Protein AF-A0A956DGV0-F1 (afdb_monomer_lite)

Secondary structure (DSSP, 8-state):
---------HHHHHHHHHHHHHTSSSSPPHHHHHHHHHHHHHHHTT-EEEEEEEE---SS--EEEEEEEESS-HHHHHHHHHHHTGGGT--HHHHHHHHTTS-TTTEEEEEEEE-SSTTSPPSEEEEEEEESS--TTHHHHHHHHHHHTT-PPPPP-TT-EEEEEEEEEETTEEEEEEEEEEEEEETTB--S---HHHHHHHHHSPPBTTTTEEEEEEEEEE-TTS-EEEEEEEEE----SHHHHHHHHHHHHHHHHHTT----HHHHHHHHHHHH--STTTEEEEEEEEEEETTS-EEEEEEEEEE--

Radius of gyration: 18.42 Å; chains: 1; bounding box: 43×45×43 Å

Structure (mmCIF, N/CA/C/O backbone):
data_AF-A0A956DGV0-F1
#
_entry.id   AF-A0A956DGV0-F1
#
loop_
_atom_site.group_PDB
_atom_site.id
_atom_site.type_symbol
_atom_site.label_atom_id
_atom_site.label_alt_id
_atom_site.label_comp_id
_atom_site.label_asym_id
_atom_site.label_entity_id
_atom_site.label_seq_id
_atom_site.pdbx_PDB_ins_code
_atom_site.Cartn_x
_atom_site.Cartn_y
_atom_site.Cartn_z
_atom_site.occupancy
_atom_site.B_iso_or_equiv
_atom_site.auth_seq_id
_atom_site.auth_comp_id
_atom_site.auth_asym_id
_atom_site.auth_atom_id
_atom_site.pdbx_PDB_model_num
ATOM 1 N N . ALA A 1 1 ? 10.908 27.101 -0.827 1.00 31.91 1 ALA A N 1
ATOM 2 C CA . ALA A 1 1 ? 12.242 27.230 -0.202 1.00 31.91 1 ALA A CA 1
ATOM 3 C C . ALA A 1 1 ? 12.017 27.455 1.292 1.00 31.91 1 ALA A C 1
ATOM 5 O O . ALA A 1 1 ? 11.392 28.444 1.620 1.00 31.91 1 ALA A O 1
ATOM 6 N N . ALA A 1 2 ? 12.302 26.557 2.232 1.00 23.00 2 ALA A N 1
ATOM 7 C CA . ALA A 1 2 ? 13.331 25.531 2.305 1.00 23.00 2 ALA A CA 1
ATOM 8 C C . ALA A 1 2 ? 12.736 24.138 2.593 1.00 23.00 2 ALA A C 1
ATOM 10 O O . ALA A 1 2 ? 12.085 23.931 3.610 1.00 23.00 2 ALA A O 1
ATOM 11 N N . TRP A 1 3 ? 12.983 23.185 1.695 1.00 23.42 3 TRP A N 1
ATOM 12 C CA . TRP A 1 3 ? 12.987 21.754 2.013 1.00 23.42 3 TRP A CA 1
ATOM 13 C C . TRP A 1 3 ? 14.464 21.405 2.202 1.00 23.42 3 TRP A C 1
ATOM 15 O O . TRP A 1 3 ? 15.115 20.859 1.318 1.00 23.42 3 TRP A O 1
ATOM 25 N N . GLY A 1 4 ? 15.033 21.947 3.279 1.00 21.53 4 GLY A N 1
ATOM 26 C CA . GLY A 1 4 ? 16.451 21.852 3.591 1.00 21.53 4 GLY A CA 1
ATOM 27 C C . GLY A 1 4 ? 16.725 20.581 4.375 1.00 21.53 4 GLY A C 1
ATOM 28 O O . GLY A 1 4 ? 16.096 20.363 5.405 1.00 21.53 4 GLY A O 1
ATOM 29 N N . SER A 1 5 ? 17.638 19.771 3.837 1.00 32.94 5 SER A N 1
ATOM 30 C CA . SER A 1 5 ? 18.511 18.817 4.529 1.00 32.94 5 SER A CA 1
ATOM 31 C C . SER A 1 5 ? 18.127 18.507 5.981 1.00 32.94 5 SER A C 1
ATOM 33 O O . SER A 1 5 ? 18.578 19.181 6.910 1.00 32.94 5 SER A O 1
ATOM 35 N N . ALA A 1 6 ? 17.347 17.452 6.182 1.00 30.64 6 ALA A N 1
ATOM 36 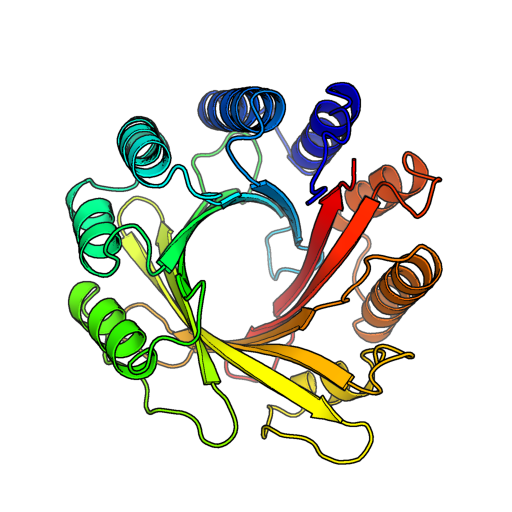C CA . ALA A 1 6 ? 17.291 16.811 7.481 1.00 30.64 6 ALA A CA 1
ATOM 37 C C . ALA A 1 6 ? 18.211 15.592 7.429 1.00 30.64 6 ALA A C 1
ATOM 39 O O . ALA A 1 6 ? 18.012 14.668 6.638 1.00 30.64 6 ALA A O 1
ATOM 40 N N . VAL A 1 7 ? 19.289 15.697 8.198 1.00 34.00 7 VAL A N 1
ATOM 41 C CA . VAL A 1 7 ? 20.391 14.746 8.307 1.00 34.00 7 VAL A CA 1
ATOM 42 C C . VAL A 1 7 ? 19.842 13.342 8.570 1.00 34.00 7 VAL A C 1
ATOM 44 O O . VAL A 1 7 ? 19.137 13.098 9.545 1.00 34.00 7 VAL A O 1
ATOM 47 N N . SER A 1 8 ? 20.164 12.424 7.663 1.00 43.00 8 SER A N 1
ATOM 48 C CA . SER A 1 8 ? 19.943 10.988 7.777 1.00 43.00 8 SER A CA 1
ATOM 49 C C . SER A 1 8 ? 20.842 10.422 8.868 1.00 43.00 8 SER A C 1
ATOM 51 O O . SER A 1 8 ? 22.057 10.438 8.707 1.00 43.00 8 SER A O 1
ATOM 53 N N . ASP A 1 9 ? 20.264 9.907 9.949 1.00 49.53 9 ASP A N 1
ATOM 54 C CA . ASP A 1 9 ? 20.980 9.016 10.857 1.00 49.53 9 ASP A CA 1
ATOM 55 C C . ASP A 1 9 ? 20.995 7.604 10.235 1.00 49.53 9 ASP A C 1
ATOM 57 O O . ASP A 1 9 ? 19.940 6.962 10.169 1.00 49.53 9 ASP A O 1
ATOM 61 N N . PRO A 1 10 ? 22.138 7.095 9.739 1.00 50.78 10 PRO A N 1
ATOM 62 C CA . PRO A 1 10 ? 22.212 5.761 9.143 1.00 50.78 10 PRO A CA 1
ATOM 63 C C . PRO A 1 10 ? 21.858 4.656 10.149 1.00 50.78 10 PRO A C 1
ATOM 65 O O . PRO A 1 10 ? 21.373 3.593 9.754 1.00 50.78 10 PRO A O 1
ATOM 68 N N . SER A 1 11 ? 22.011 4.919 11.456 1.00 54.78 11 SER A N 1
ATOM 69 C CA . SER A 1 11 ? 21.632 3.975 12.511 1.00 54.78 11 SER A CA 1
ATOM 70 C C . SER A 1 11 ? 20.116 3.754 12.578 1.00 54.78 11 SER A C 1
ATOM 72 O O . SER A 1 11 ? 19.667 2.651 12.872 1.00 54.78 11 SER A O 1
ATOM 74 N N . ALA A 1 12 ? 19.316 4.744 12.173 1.00 54.12 12 ALA A N 1
ATOM 75 C CA . ALA A 1 12 ? 17.860 4.658 12.108 1.00 54.12 12 ALA A CA 1
ATOM 76 C C . ALA A 1 12 ? 17.346 3.695 11.043 1.00 54.12 12 ALA A C 1
ATOM 78 O O . ALA A 1 12 ? 16.379 2.954 11.239 1.00 54.12 12 ALA A O 1
ATOM 79 N N . VAL A 1 13 ? 17.989 3.740 9.878 1.00 53.12 13 VAL A N 1
ATOM 80 C CA . VAL A 1 13 ? 17.669 2.845 8.773 1.00 53.12 13 VAL A CA 1
ATOM 81 C C . VAL A 1 13 ? 18.157 1.446 9.131 1.00 53.12 13 VAL A C 1
ATOM 83 O O . VAL A 1 13 ? 17.390 0.499 8.993 1.00 53.12 13 VAL A O 1
ATOM 86 N N . ALA A 1 14 ? 19.359 1.314 9.698 1.00 59.06 14 ALA A N 1
ATOM 87 C CA . ALA A 1 14 ? 19.847 0.043 10.225 1.00 59.06 14 ALA A CA 1
ATOM 88 C C . ALA A 1 14 ? 18.897 -0.561 11.278 1.00 59.06 14 ALA A C 1
ATOM 90 O O . ALA A 1 14 ? 18.598 -1.745 11.194 1.00 59.06 14 ALA A O 1
ATOM 91 N N . ASP A 1 15 ? 18.343 0.240 12.191 1.00 58.94 15 ASP A N 1
ATOM 92 C CA . ASP A 1 15 ? 17.357 -0.185 13.196 1.00 58.94 15 ASP A CA 1
ATOM 93 C C . ASP A 1 15 ? 16.037 -0.668 12.576 1.00 58.94 15 ASP A C 1
ATOM 95 O O . ASP A 1 15 ? 15.509 -1.718 12.952 1.00 58.94 15 ASP A O 1
ATOM 99 N N . LEU A 1 16 ? 15.483 0.082 11.615 1.00 59.25 16 LEU A N 1
ATOM 100 C CA . LEU A 1 16 ? 14.282 -0.334 10.880 1.00 59.25 16 LEU A CA 1
ATOM 101 C C . LEU A 1 16 ? 14.495 -1.666 10.169 1.00 59.25 16 LEU A C 1
ATOM 103 O O . LEU A 1 16 ? 13.597 -2.510 10.122 1.00 59.25 16 LEU A O 1
ATOM 107 N N . LEU A 1 17 ? 15.681 -1.837 9.602 1.00 58.56 17 LEU A N 1
ATOM 108 C CA . LEU A 1 17 ? 16.047 -3.014 8.841 1.00 58.56 17 LEU A CA 1
ATOM 109 C C . LEU A 1 17 ? 16.397 -4.192 9.740 1.00 58.56 17 LEU A C 1
ATOM 111 O O . LEU A 1 17 ? 16.030 -5.313 9.407 1.00 58.56 17 LEU A O 1
ATOM 115 N N . GLU A 1 18 ? 17.003 -3.956 10.902 1.00 60.59 18 GLU A N 1
ATOM 116 C CA . GLU A 1 18 ? 17.179 -4.950 11.957 1.00 60.59 18 GLU A CA 1
ATOM 117 C C . GLU A 1 18 ? 15.814 -5.406 12.475 1.00 60.59 18 GLU A C 1
ATOM 119 O O . GLU A 1 18 ? 15.583 -6.597 12.644 1.00 60.59 18 GLU A O 1
ATOM 124 N N . ALA A 1 19 ? 14.859 -4.498 12.664 1.00 58.88 19 ALA A N 1
ATOM 125 C CA . ALA A 1 19 ? 13.507 -4.860 13.069 1.00 58.88 19 ALA A CA 1
ATOM 126 C C . ALA A 1 19 ? 12.731 -5.605 11.972 1.00 58.88 19 ALA A C 1
ATOM 128 O O . ALA A 1 19 ? 11.984 -6.540 12.279 1.00 58.88 19 ALA A O 1
ATOM 129 N N . ALA A 1 20 ? 12.919 -5.236 10.701 1.00 56.06 20 ALA A N 1
ATOM 130 C CA . ALA A 1 20 ? 12.394 -5.985 9.563 1.00 56.06 20 ALA A CA 1
ATOM 131 C C . ALA A 1 20 ? 13.028 -7.386 9.481 1.00 56.06 20 ALA A C 1
ATOM 133 O O . ALA A 1 20 ? 12.311 -8.369 9.309 1.00 56.06 20 ALA A O 1
ATOM 134 N N . ALA A 1 21 ? 14.338 -7.498 9.717 1.00 55.44 21 ALA A N 1
ATOM 135 C CA . ALA A 1 21 ? 15.065 -8.762 9.808 1.00 55.44 21 ALA A CA 1
ATOM 136 C C . ALA A 1 21 ? 14.634 -9.600 11.019 1.00 55.44 21 ALA A C 1
ATOM 138 O O . ALA A 1 21 ? 14.493 -10.810 10.916 1.00 55.44 21 ALA A O 1
ATOM 139 N N . ALA A 1 22 ? 14.349 -8.968 12.157 1.00 55.50 22 ALA A N 1
ATOM 140 C CA . ALA A 1 22 ? 13.888 -9.622 13.378 1.00 55.50 22 ALA A CA 1
ATOM 141 C C . ALA A 1 22 ? 12.432 -10.106 13.282 1.00 55.50 22 ALA A C 1
ATOM 143 O O . ALA A 1 22 ? 12.004 -10.937 14.089 1.00 55.50 22 ALA A O 1
ATOM 144 N N . CYS A 1 23 ? 11.652 -9.606 12.315 1.00 48.88 23 CYS A N 1
ATOM 145 C CA . CYS A 1 23 ? 10.384 -10.235 11.934 1.00 48.88 23 CYS A CA 1
ATOM 146 C C . CYS A 1 23 ? 10.601 -11.595 11.263 1.00 48.88 23 CYS A C 1
ATOM 148 O O . CYS A 1 23 ? 9.671 -12.398 11.193 1.00 48.88 23 CYS A O 1
ATOM 150 N N . ALA A 1 24 ? 11.810 -11.851 10.782 1.00 46.84 24 ALA A N 1
ATOM 151 C CA . ALA A 1 24 ? 12.098 -12.850 9.792 1.00 46.84 24 ALA A CA 1
ATOM 152 C C . ALA A 1 24 ? 12.863 -14.042 10.420 1.00 46.84 24 ALA A C 1
ATOM 154 O O . ALA A 1 24 ? 13.595 -13.910 11.397 1.00 46.84 24 ALA A O 1
ATOM 155 N N . THR A 1 25 ? 12.572 -15.254 9.953 1.00 40.03 25 THR A N 1
ATOM 156 C CA . THR A 1 25 ? 12.940 -16.550 10.563 1.00 40.03 25 THR A CA 1
ATOM 157 C C . THR A 1 25 ? 14.371 -17.023 10.282 1.00 40.03 25 THR A C 1
ATOM 159 O O . THR A 1 25 ? 14.828 -17.944 10.956 1.00 40.03 25 THR A O 1
ATOM 162 N N . ALA A 1 26 ? 15.074 -16.416 9.325 1.00 41.50 26 ALA A N 1
ATOM 163 C CA . ALA A 1 26 ? 16.394 -16.838 8.853 1.00 41.50 26 ALA A CA 1
ATOM 164 C C . ALA A 1 26 ? 17.290 -15.614 8.543 1.00 41.50 26 ALA A C 1
ATOM 166 O O . ALA A 1 26 ? 16.809 -14.478 8.599 1.00 41.50 26 ALA A O 1
ATOM 167 N N . PRO A 1 27 ? 18.589 -15.796 8.227 1.00 45.59 27 PRO A N 1
ATOM 168 C CA . PRO A 1 27 ? 19.419 -14.695 7.753 1.00 45.59 27 PRO A CA 1
ATOM 169 C C . PRO A 1 27 ? 18.816 -14.068 6.486 1.00 45.59 27 PRO A C 1
ATOM 171 O O . PRO A 1 27 ? 18.250 -14.761 5.638 1.00 45.59 27 PRO A O 1
ATOM 174 N N . LEU A 1 28 ? 18.915 -12.741 6.381 1.00 48.72 28 LEU A N 1
ATOM 175 C CA . LEU A 1 28 ? 18.424 -11.974 5.234 1.00 48.72 28 LEU A CA 1
ATOM 176 C C . LEU A 1 28 ? 19.032 -12.516 3.933 1.00 48.72 28 LEU A C 1
ATOM 178 O O . LEU A 1 28 ? 20.233 -12.783 3.877 1.00 48.72 28 LEU A O 1
ATOM 182 N N . SER A 1 29 ? 18.219 -12.667 2.884 1.00 49.06 29 SER A N 1
ATOM 183 C CA . SER A 1 29 ? 18.734 -13.081 1.578 1.00 49.06 29 SER A CA 1
ATOM 184 C C . SER A 1 29 ? 19.666 -12.003 0.996 1.00 49.06 29 SER A C 1
ATOM 186 O O . SER A 1 29 ? 19.499 -10.820 1.315 1.00 49.06 29 SER A O 1
ATOM 188 N N . PRO A 1 30 ? 20.622 -12.366 0.120 1.00 52.50 30 PRO A N 1
ATOM 189 C CA . PRO A 1 30 ? 21.492 -11.393 -0.547 1.00 52.50 30 PRO A CA 1
ATOM 190 C C . PRO A 1 30 ? 20.712 -10.259 -1.228 1.00 52.50 30 PRO A C 1
ATOM 192 O O . PRO A 1 30 ? 21.038 -9.096 -1.022 1.00 52.50 30 PRO A O 1
ATOM 195 N N . GLY A 1 31 ? 19.600 -10.574 -1.905 1.00 48.59 31 GLY A N 1
ATOM 196 C CA . GLY A 1 31 ? 18.735 -9.570 -2.540 1.00 48.59 31 GLY A CA 1
ATOM 197 C C . GLY A 1 31 ? 18.030 -8.624 -1.558 1.00 48.59 31 GLY A C 1
ATOM 198 O O . GLY A 1 31 ? 17.771 -7.472 -1.895 1.00 48.59 31 GLY A O 1
ATOM 199 N N . TRP A 1 32 ? 17.753 -9.060 -0.320 1.00 50.31 32 TRP A N 1
ATOM 200 C CA . TRP A 1 32 ? 17.268 -8.150 0.723 1.00 50.31 32 TRP A CA 1
ATOM 201 C C . TRP A 1 32 ? 18.371 -7.181 1.150 1.00 50.31 32 TRP A C 1
ATOM 203 O O . TRP A 1 32 ? 18.108 -5.991 1.289 1.00 50.31 32 TRP A O 1
ATOM 213 N N . ARG A 1 33 ? 19.603 -7.672 1.344 1.00 55.91 33 ARG A N 1
ATOM 214 C CA . ARG A 1 33 ? 20.745 -6.825 1.712 1.00 55.91 33 ARG A CA 1
ATOM 215 C C . ARG A 1 33 ? 21.085 -5.832 0.596 1.00 55.91 33 ARG A C 1
ATOM 217 O O . ARG A 1 33 ? 21.271 -4.666 0.895 1.00 55.91 33 A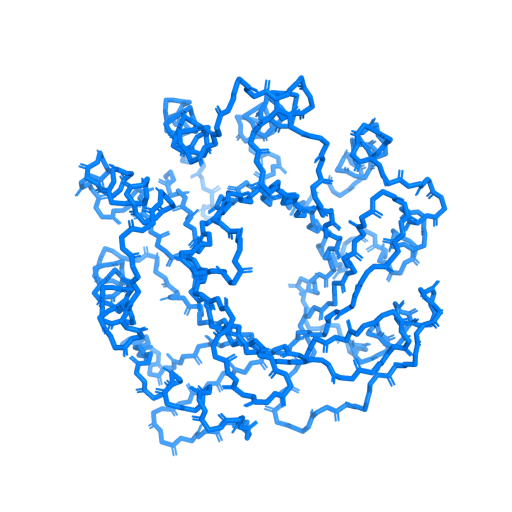RG A O 1
ATOM 224 N N . GLU A 1 34 ? 21.024 -6.236 -0.669 1.00 56.41 34 GLU A N 1
ATOM 225 C CA . GLU A 1 34 ? 21.204 -5.329 -1.810 1.00 56.41 34 GLU A CA 1
ATOM 226 C C . GLU A 1 34 ? 20.124 -4.245 -1.887 1.00 56.41 34 GLU A C 1
ATOM 228 O O . GLU A 1 34 ? 20.452 -3.081 -2.090 1.00 56.41 34 GLU A O 1
ATOM 233 N N . LEU A 1 35 ? 18.843 -4.584 -1.689 1.00 52.91 35 LEU A N 1
ATOM 234 C CA . LEU A 1 35 ? 17.759 -3.592 -1.634 1.00 52.91 35 LEU A CA 1
ATOM 235 C C . LEU A 1 35 ? 17.890 -2.653 -0.432 1.00 52.91 35 LEU A C 1
ATOM 237 O O . LEU A 1 35 ? 17.515 -1.484 -0.520 1.00 52.91 35 LEU A O 1
ATOM 241 N N . VAL A 1 36 ? 18.408 -3.163 0.681 1.00 55.06 36 VAL A N 1
ATOM 242 C CA . VAL A 1 36 ? 18.737 -2.399 1.884 1.00 55.06 36 VAL A CA 1
ATOM 243 C C . VAL A 1 36 ? 19.870 -1.426 1.626 1.00 55.06 36 VAL A C 1
ATOM 245 O O . VAL A 1 36 ? 19.691 -0.236 1.858 1.00 55.06 36 VAL A O 1
ATOM 248 N N . ASP A 1 37 ? 20.995 -1.910 1.116 1.00 57.03 37 ASP A N 1
ATOM 249 C CA . ASP A 1 37 ? 22.173 -1.103 0.822 1.00 57.03 37 ASP A CA 1
ATOM 250 C C . ASP A 1 37 ? 21.812 -0.057 -0.230 1.00 57.03 37 ASP A C 1
ATOM 252 O O . ASP A 1 37 ? 22.182 1.109 -0.112 1.00 57.03 37 ASP A O 1
ATOM 256 N N . LEU A 1 38 ? 20.974 -0.443 -1.197 1.00 52.62 38 LEU A N 1
ATOM 257 C CA . LEU A 1 38 ? 20.394 0.479 -2.152 1.00 52.62 38 LEU A CA 1
ATOM 258 C C . LEU A 1 38 ? 19.524 1.523 -1.495 1.00 52.62 38 LEU A C 1
ATOM 260 O O . LEU A 1 38 ? 19.705 2.686 -1.798 1.00 52.62 38 LEU A O 1
ATOM 264 N N . SER A 1 39 ? 18.613 1.132 -0.610 1.00 51.88 39 SER A N 1
ATOM 265 C CA . SER A 1 39 ? 17.714 2.039 0.107 1.00 51.88 39 SER A CA 1
ATOM 266 C C . SER A 1 39 ? 18.471 3.006 1.025 1.00 51.88 39 SER A C 1
ATOM 268 O O . SER A 1 39 ? 18.089 4.170 1.141 1.00 51.88 39 SER A O 1
ATOM 270 N N . VAL A 1 40 ? 19.550 2.543 1.659 1.00 54.78 40 VAL A N 1
ATOM 271 C CA . VAL A 1 40 ? 20.450 3.351 2.490 1.00 54.78 40 VAL A CA 1
ATOM 272 C C . VAL A 1 40 ? 21.217 4.336 1.611 1.00 54.78 40 VAL A C 1
ATOM 274 O O . VAL A 1 40 ? 21.053 5.538 1.797 1.00 54.78 40 VAL A O 1
ATOM 277 N N . ALA A 1 41 ? 21.940 3.864 0.591 1.00 52.69 41 ALA A N 1
ATOM 278 C CA . ALA A 1 41 ? 22.723 4.712 -0.312 1.00 52.69 41 ALA A CA 1
ATOM 279 C C . ALA A 1 41 ? 21.847 5.727 -1.074 1.00 52.69 41 ALA A C 1
ATOM 281 O O . ALA A 1 41 ? 22.182 6.904 -1.206 1.00 52.69 41 ALA A O 1
ATOM 282 N N . ALA A 1 42 ? 20.673 5.283 -1.522 1.00 47.91 42 ALA A N 1
ATOM 283 C CA . ALA A 1 42 ? 19.611 6.085 -2.118 1.00 47.91 42 ALA A CA 1
ATOM 284 C C . ALA A 1 42 ? 19.157 7.246 -1.227 1.00 47.91 42 ALA A C 1
ATOM 286 O O . ALA A 1 42 ? 18.949 8.368 -1.699 1.00 47.91 42 ALA A O 1
ATOM 287 N N . ARG A 1 43 ? 18.955 6.958 0.061 1.00 50.59 43 ARG A N 1
ATOM 288 C CA . ARG A 1 43 ? 18.455 7.914 1.048 1.00 50.59 43 ARG A CA 1
ATOM 289 C C . ARG A 1 43 ? 19.554 8.852 1.535 1.00 50.59 43 ARG A C 1
ATOM 291 O O . ARG A 1 43 ? 19.275 10.035 1.699 1.00 50.59 43 ARG A O 1
ATOM 298 N N . GLU A 1 44 ? 20.775 8.357 1.716 1.00 52.72 44 GLU A N 1
ATOM 299 C CA . GLU A 1 44 ? 21.964 9.159 2.042 1.00 52.72 44 GLU A CA 1
ATOM 300 C C . GLU A 1 44 ? 22.265 10.188 0.945 1.00 52.72 44 GLU A C 1
ATOM 302 O O . GLU A 1 44 ? 22.651 11.316 1.240 1.00 52.72 44 GLU A O 1
ATOM 307 N N . ALA A 1 45 ? 21.987 9.850 -0.317 1.00 48.03 45 ALA A N 1
ATOM 308 C CA . ALA A 1 45 ? 22.063 10.787 -1.434 1.00 48.03 45 ALA A CA 1
ATOM 309 C C . ALA A 1 45 ? 20.828 11.712 -1.570 1.00 48.03 45 ALA A C 1
ATOM 311 O O . ALA A 1 45 ? 20.789 12.539 -2.478 1.00 48.03 45 ALA A O 1
ATOM 312 N N . ALA A 1 46 ? 19.820 11.578 -0.695 1.00 49.03 46 ALA A N 1
ATOM 313 C CA . ALA A 1 46 ? 18.513 12.248 -0.754 1.00 49.03 46 ALA A CA 1
ATOM 314 C C . ALA A 1 46 ? 17.700 11.996 -2.046 1.00 49.03 46 ALA A C 1
ATOM 316 O O . ALA A 1 46 ? 16.795 12.766 -2.368 1.00 49.03 46 ALA A O 1
ATOM 317 N N . ARG A 1 47 ? 17.986 10.904 -2.766 1.00 51.09 47 ARG A N 1
ATOM 318 C CA . ARG A 1 47 ? 17.439 10.620 -4.107 1.00 51.09 47 ARG A CA 1
ATOM 319 C C . ARG A 1 47 ? 16.098 9.881 -4.091 1.00 51.09 47 ARG A C 1
ATOM 321 O O . ARG A 1 47 ? 15.318 10.003 -5.030 1.00 51.09 47 ARG A O 1
ATOM 328 N N . PHE A 1 48 ? 15.795 9.145 -3.016 1.00 50.69 48 PHE A N 1
ATOM 329 C CA . PHE A 1 48 ? 14.594 8.298 -2.923 1.00 50.69 48 PHE A CA 1
ATOM 330 C C . PHE A 1 48 ? 13.911 8.357 -1.546 1.00 50.69 48 PHE A C 1
ATOM 332 O O . PHE A 1 48 ? 14.553 8.634 -0.527 1.00 50.69 48 PHE A O 1
ATOM 339 N N . LYS A 1 49 ? 12.598 8.068 -1.491 1.00 57.25 49 LYS A N 1
ATOM 340 C CA . LYS A 1 49 ? 11.888 7.783 -0.224 1.00 57.25 49 LYS A CA 1
ATOM 341 C C . LYS A 1 49 ? 11.854 6.277 -0.012 1.00 57.25 49 LYS A C 1
ATOM 343 O O . LYS A 1 49 ? 11.430 5.537 -0.894 1.00 57.25 49 LYS A O 1
ATOM 348 N N . VAL A 1 50 ? 12.254 5.851 1.180 1.00 56.66 50 VAL A N 1
ATOM 349 C CA . VAL A 1 50 ? 12.170 4.456 1.611 1.00 56.66 50 VAL A CA 1
ATOM 350 C C . VAL A 1 50 ? 11.189 4.385 2.770 1.00 56.66 50 VAL A C 1
ATOM 352 O O . VAL A 1 50 ? 11.429 4.990 3.818 1.00 56.66 50 VAL A O 1
ATOM 355 N N . ASP A 1 51 ? 10.104 3.644 2.572 1.00 60.38 51 ASP A N 1
ATOM 356 C CA . ASP A 1 51 ? 9.091 3.369 3.585 1.00 60.38 51 ASP A CA 1
ATOM 357 C C . ASP A 1 51 ? 9.140 1.886 3.977 1.00 60.38 51 ASP A C 1
ATOM 359 O O . ASP A 1 51 ? 9.164 0.989 3.127 1.00 60.38 51 ASP A O 1
ATOM 363 N N . VAL A 1 52 ? 9.124 1.610 5.283 1.00 57.81 52 VAL A N 1
ATOM 364 C CA . VAL A 1 52 ? 9.069 0.245 5.819 1.00 57.81 52 VAL A CA 1
ATOM 365 C C . VAL A 1 52 ? 7.682 0.012 6.401 1.00 57.81 52 VAL A C 1
ATOM 367 O O . VAL A 1 52 ? 7.132 0.837 7.127 1.00 57.81 52 VAL A O 1
ATOM 370 N N . SER A 1 53 ? 7.079 -1.125 6.074 1.00 60.72 53 SER A N 1
ATOM 371 C CA . SER A 1 53 ? 5.730 -1.464 6.528 1.00 60.72 53 SER A CA 1
ATOM 372 C C . SER A 1 53 ? 5.680 -2.838 7.178 1.00 60.72 53 SER A C 1
ATOM 374 O O . SER A 1 53 ? 6.367 -3.772 6.760 1.00 60.72 53 SER A O 1
ATOM 376 N N . PHE A 1 54 ? 4.847 -2.950 8.209 1.00 54.00 54 PHE A N 1
ATOM 377 C CA . PHE A 1 54 ? 4.682 -4.140 9.034 1.00 54.00 54 PHE A CA 1
ATOM 378 C C . PHE A 1 54 ? 3.241 -4.632 8.936 1.00 54.00 54 PHE A C 1
ATOM 380 O O . PHE A 1 54 ? 2.303 -3.895 9.248 1.00 54.00 54 PHE A O 1
ATOM 387 N N . SER A 1 55 ? 3.047 -5.885 8.523 1.00 57.88 55 SER A N 1
ATOM 388 C CA . SER A 1 55 ? 1.721 -6.509 8.510 1.00 57.88 55 SER A CA 1
ATOM 389 C C . SER A 1 55 ? 1.490 -7.266 9.820 1.00 57.88 55 SER A C 1
ATOM 391 O O . SER A 1 55 ? 2.199 -8.225 10.125 1.00 57.88 55 SER A O 1
ATOM 393 N N . LEU A 1 56 ? 0.542 -6.788 10.629 1.00 51.06 56 LEU A N 1
ATOM 394 C CA . LEU A 1 56 ? 0.279 -7.251 11.998 1.00 51.06 56 LEU A CA 1
ATOM 395 C C . LEU A 1 56 ? -0.737 -8.395 12.068 1.00 51.06 56 LEU A C 1
ATOM 397 O O . LEU A 1 56 ? -0.729 -9.151 13.040 1.00 51.06 56 LEU A O 1
ATOM 401 N N . LEU A 1 57 ? -1.560 -8.533 11.026 1.00 47.31 57 LEU A N 1
ATOM 402 C CA . LEU A 1 57 ? -2.448 -9.664 10.775 1.00 47.31 57 LEU A CA 1
ATOM 403 C C . LEU A 1 57 ? -2.213 -10.206 9.369 1.00 47.31 57 LEU A C 1
ATOM 405 O O . LEU A 1 57 ? -2.087 -9.441 8.414 1.00 47.31 57 LEU A O 1
ATOM 409 N N . GLY A 1 58 ? -2.270 -11.523 9.269 1.00 44.78 58 GLY A N 1
ATOM 410 C CA . GLY A 1 58 ? -2.413 -12.270 8.035 1.00 44.78 58 GLY A CA 1
ATOM 411 C C . GLY A 1 58 ? -2.897 -13.660 8.410 1.00 44.78 58 GLY A C 1
ATOM 412 O O . GLY A 1 58 ? -2.337 -14.257 9.332 1.00 44.78 58 GLY A O 1
ATOM 413 N N . ILE A 1 59 ? -3.908 -14.189 7.720 1.00 36.78 59 ILE A N 1
ATOM 414 C CA . ILE A 1 59 ? -4.142 -15.637 7.697 1.00 36.78 59 ILE A CA 1
ATOM 415 C C . ILE A 1 59 ? -2.858 -16.251 7.111 1.00 36.78 59 ILE A C 1
ATOM 417 O O . ILE A 1 59 ? -2.643 -16.214 5.905 1.00 36.78 59 ILE A O 1
ATOM 421 N N . GLY A 1 60 ? -1.946 -16.696 7.980 1.00 37.25 60 GLY A N 1
ATOM 422 C CA . GLY A 1 60 ? -0.733 -17.438 7.624 1.00 37.25 60 GLY A CA 1
ATOM 423 C C . GLY A 1 60 ? 0.585 -16.667 7.454 1.00 37.25 60 GLY A C 1
ATOM 424 O O . GLY A 1 60 ? 1.620 -17.318 7.456 1.00 37.25 60 GLY A O 1
ATOM 425 N N . GLU A 1 61 ? 0.623 -15.331 7.361 1.00 49.56 61 GLU A N 1
ATOM 426 C CA . GLU A 1 61 ? 1.889 -14.623 7.061 1.00 49.56 61 GLU A CA 1
ATOM 427 C C . GLU A 1 61 ? 2.043 -13.305 7.837 1.00 49.56 61 GLU A C 1
ATOM 429 O O . GLU A 1 61 ? 1.497 -12.268 7.455 1.00 49.56 61 GLU A O 1
ATOM 434 N N . SER A 1 62 ? 2.835 -13.324 8.914 1.00 51.38 62 SER A N 1
ATOM 435 C CA . SER A 1 62 ? 3.425 -12.101 9.483 1.00 51.38 62 SER A CA 1
ATOM 436 C C . SER A 1 62 ? 4.642 -11.731 8.635 1.00 51.38 62 SER A C 1
ATOM 438 O O . SER A 1 62 ? 5.529 -12.563 8.497 1.00 51.38 62 SER A O 1
ATOM 440 N N . GLY A 1 63 ? 4.725 -10.515 8.091 1.00 54.88 63 GLY A N 1
ATOM 441 C CA . GLY A 1 63 ? 5.839 -10.148 7.210 1.00 54.88 63 GLY A CA 1
ATOM 442 C C . GLY A 1 63 ? 6.189 -8.665 7.244 1.00 54.88 63 GLY A C 1
ATOM 443 O O . GLY A 1 63 ? 5.338 -7.813 7.521 1.00 54.88 63 GLY A O 1
ATOM 444 N N . ALA A 1 64 ? 7.455 -8.374 6.952 1.00 56.34 64 ALA A N 1
ATOM 445 C CA . ALA A 1 64 ? 7.926 -7.030 6.654 1.00 56.34 64 ALA A CA 1
ATOM 446 C C . ALA A 1 64 ? 7.824 -6.777 5.145 1.00 56.34 64 ALA A C 1
ATOM 448 O O . ALA A 1 64 ? 8.021 -7.681 4.325 1.00 56.34 64 ALA A O 1
ATOM 449 N N . ARG A 1 65 ? 7.512 -5.537 4.780 1.00 64.38 65 ARG A N 1
ATOM 450 C CA . ARG A 1 65 ? 7.535 -5.071 3.399 1.00 64.38 65 ARG A CA 1
ATOM 451 C C . ARG A 1 65 ? 8.372 -3.805 3.303 1.00 64.38 65 ARG A C 1
ATOM 453 O O . ARG A 1 65 ? 8.133 -2.850 4.043 1.00 64.38 65 ARG A O 1
ATOM 460 N N . LEU A 1 66 ? 9.280 -3.797 2.336 1.00 64.19 66 LEU A N 1
ATOM 461 C CA . LEU A 1 66 ? 10.029 -2.619 1.917 1.00 64.19 66 LEU A CA 1
ATOM 462 C C . LEU A 1 66 ? 9.288 -1.966 0.747 1.00 64.19 66 LEU A C 1
ATOM 464 O O . LEU A 1 66 ? 8.860 -2.673 -0.166 1.00 64.19 66 LEU A O 1
ATOM 468 N N . SER A 1 67 ? 9.092 -0.649 0.797 1.00 67.25 67 SER A N 1
ATOM 469 C CA . SER A 1 67 ? 8.615 0.135 -0.345 1.00 67.25 67 SER A CA 1
ATOM 470 C C . SER A 1 67 ? 9.629 1.227 -0.677 1.00 67.25 67 SER A C 1
ATOM 472 O O . SER A 1 67 ? 10.056 1.960 0.215 1.00 67.25 67 SER A O 1
ATOM 474 N N . VAL A 1 68 ? 10.020 1.312 -1.945 1.00 63.69 68 VAL A N 1
ATOM 475 C CA . VAL A 1 68 ? 10.953 2.322 -2.456 1.00 63.69 68 VAL A CA 1
ATOM 476 C C . VAL A 1 68 ? 10.254 3.110 -3.552 1.00 63.69 68 VAL A C 1
ATOM 478 O O . VAL A 1 68 ? 9.687 2.510 -4.468 1.00 63.69 68 VAL A O 1
ATOM 481 N N . ASN A 1 69 ? 10.303 4.436 -3.446 1.00 67.25 69 ASN A N 1
ATOM 482 C CA . ASN A 1 69 ? 9.603 5.351 -4.339 1.00 67.25 69 ASN A CA 1
ATOM 483 C C . ASN A 1 69 ? 10.600 6.308 -5.001 1.00 67.25 69 ASN A C 1
ATOM 485 O O . ASN A 1 69 ? 11.514 6.806 -4.325 1.00 67.25 69 ASN A O 1
ATOM 489 N N . ASP A 1 70 ? 10.380 6.628 -6.279 1.00 66.19 70 ASP A N 1
ATOM 490 C CA . ASP A 1 70 ? 11.066 7.752 -6.918 1.00 66.19 70 ASP A CA 1
ATOM 491 C C . ASP A 1 70 ? 10.693 9.094 -6.248 1.00 66.19 70 ASP A C 1
ATOM 493 O O . ASP A 1 70 ? 9.597 9.279 -5.718 1.00 66.19 70 ASP A O 1
ATOM 497 N N . LYS A 1 71 ? 11.661 10.016 -6.170 1.00 60.94 71 LYS A N 1
ATOM 498 C CA . LYS A 1 71 ? 11.473 11.382 -5.648 1.00 60.94 71 LYS A CA 1
ATOM 499 C C . LYS A 1 71 ? 12.003 12.430 -6.629 1.00 60.94 71 LYS A C 1
ATOM 501 O O . LYS A 1 71 ? 12.723 13.349 -6.251 1.00 60.94 71 LYS A O 1
ATOM 506 N N . GLY A 1 72 ? 11.641 12.283 -7.902 1.00 58.91 72 GLY A N 1
ATOM 507 C CA . GLY A 1 72 ? 12.044 13.214 -8.963 1.00 58.91 72 GLY A CA 1
ATOM 508 C C . GLY A 1 72 ? 13.344 12.851 -9.690 1.00 58.91 72 GLY A C 1
ATOM 509 O O . GLY A 1 72 ? 13.772 13.601 -10.560 1.00 58.91 72 GLY A O 1
ATOM 510 N N . GLU A 1 73 ? 13.941 11.691 -9.397 1.00 65.50 73 GLU A N 1
ATOM 511 C CA . GLU A 1 73 ? 15.019 11.077 -10.194 1.00 65.50 73 GLU A CA 1
ATOM 512 C C . GLU A 1 73 ? 14.513 9.825 -10.930 1.00 65.50 73 GLU A C 1
ATOM 514 O O . GLU A 1 73 ? 15.068 8.732 -10.836 1.00 65.50 73 GLU A O 1
ATOM 519 N N . GLU A 1 74 ? 13.399 9.961 -11.639 1.00 70.31 74 GLU A N 1
ATOM 520 C CA . GLU A 1 74 ? 12.643 8.827 -12.184 1.00 70.31 74 GLU A CA 1
ATOM 521 C C . GLU A 1 74 ? 13.429 8.012 -13.220 1.00 70.31 74 GLU A C 1
ATOM 523 O O . GLU A 1 74 ? 13.264 6.798 -13.291 1.00 70.31 74 GLU A O 1
ATOM 528 N N . VAL A 1 75 ? 14.301 8.647 -14.012 1.00 74.44 75 VAL A N 1
ATOM 529 C CA . VAL A 1 75 ? 15.151 7.940 -14.988 1.00 74.44 75 VAL A CA 1
ATOM 530 C C . VAL A 1 75 ? 16.132 7.020 -14.261 1.00 74.44 75 VAL A C 1
ATOM 532 O O . VAL A 1 75 ? 16.145 5.818 -14.520 1.00 74.44 75 VAL A O 1
ATOM 535 N N . ALA A 1 76 ? 16.867 7.556 -13.283 1.00 72.50 76 ALA A N 1
ATOM 536 C CA . ALA A 1 76 ? 17.803 6.781 -12.472 1.00 72.50 76 ALA A CA 1
ATOM 537 C C . ALA A 1 76 ? 17.084 5.695 -11.653 1.00 72.50 76 ALA A C 1
ATOM 539 O O . ALA A 1 76 ? 17.588 4.579 -11.520 1.00 72.50 76 ALA A O 1
ATOM 540 N N . PHE A 1 77 ? 15.877 5.983 -11.146 1.00 72.62 77 PHE A N 1
ATOM 541 C CA . PHE A 1 77 ? 15.045 4.980 -10.480 1.00 72.62 77 PHE A CA 1
ATOM 542 C C . PHE A 1 77 ? 14.731 3.805 -11.403 1.00 72.62 77 PHE A C 1
ATOM 544 O O . PHE A 1 77 ? 14.865 2.654 -11.002 1.00 72.62 77 PHE A O 1
ATOM 551 N N . ARG A 1 78 ? 14.306 4.089 -12.639 1.00 77.56 78 ARG A N 1
ATOM 552 C CA . ARG A 1 78 ? 13.915 3.072 -13.621 1.00 77.56 78 ARG A CA 1
ATOM 553 C C . ARG A 1 78 ? 15.098 2.232 -14.073 1.00 77.56 78 ARG A C 1
ATOM 555 O O . ARG A 1 78 ? 14.953 1.018 -14.168 1.00 77.56 78 ARG A O 1
ATOM 562 N N . GLU A 1 79 ? 16.250 2.849 -14.319 1.00 79.62 79 GLU A N 1
ATOM 563 C CA . GLU A 1 79 ? 17.494 2.131 -14.622 1.00 79.62 79 GLU A CA 1
ATOM 564 C C . GLU A 1 79 ? 17.850 1.180 -13.480 1.00 79.62 79 GLU A C 1
ATOM 566 O O . GLU A 1 79 ? 18.027 -0.018 -13.696 1.00 79.62 79 GLU A O 1
ATOM 571 N N . ARG A 1 80 ? 17.823 1.672 -12.236 1.00 73.12 80 ARG A N 1
ATOM 572 C CA . ARG A 1 80 ? 18.118 0.828 -11.078 1.00 73.12 80 ARG A CA 1
ATOM 573 C C . ARG A 1 80 ? 17.075 -0.261 -10.857 1.00 73.12 80 ARG A C 1
ATOM 575 O O . ARG A 1 80 ? 17.421 -1.378 -10.481 1.00 73.12 80 ARG A O 1
ATOM 582 N N . LEU A 1 81 ? 15.803 0.039 -11.107 1.00 76.31 81 LEU A N 1
ATOM 583 C CA . LEU A 1 81 ? 14.720 -0.934 -11.040 1.00 76.31 81 LEU A CA 1
ATOM 584 C C . LEU A 1 81 ? 14.930 -2.060 -12.061 1.00 76.31 81 LEU A C 1
ATOM 586 O O . LEU A 1 81 ? 14.717 -3.218 -11.713 1.00 76.31 81 LEU A O 1
ATOM 590 N N . ARG A 1 82 ? 15.397 -1.745 -13.279 1.00 82.31 82 ARG A N 1
ATOM 591 C CA . ARG A 1 82 ? 15.766 -2.748 -14.294 1.00 82.31 82 ARG A CA 1
ATOM 592 C C . ARG A 1 82 ? 16.915 -3.639 -13.835 1.00 82.31 82 ARG A C 1
ATOM 594 O O . ARG A 1 82 ? 16.862 -4.840 -14.069 1.00 82.31 82 ARG A O 1
ATOM 601 N N . GLU A 1 83 ? 17.908 -3.081 -13.148 1.00 77.81 83 GLU A N 1
ATOM 602 C CA . GLU A 1 83 ? 19.032 -3.860 -12.614 1.00 77.81 83 GLU A CA 1
ATOM 603 C C . GLU A 1 83 ? 18.597 -4.858 -11.529 1.00 77.81 83 GLU A C 1
ATOM 605 O O . GLU A 1 83 ? 19.074 -5.991 -11.510 1.00 77.81 83 GLU A O 1
ATOM 610 N N . VAL A 1 84 ? 17.681 -4.466 -10.633 1.00 71.06 84 VAL A N 1
ATOM 611 C CA . VAL A 1 84 ? 17.254 -5.324 -9.509 1.00 71.06 84 VAL A CA 1
ATOM 612 C C . VAL A 1 84 ? 16.061 -6.224 -9.830 1.00 71.06 84 VAL A C 1
ATOM 614 O O . VAL A 1 84 ? 15.863 -7.232 -9.161 1.00 71.06 84 VAL A O 1
ATOM 617 N N . ALA A 1 85 ? 15.251 -5.899 -10.838 1.00 77.31 85 ALA A N 1
ATOM 618 C CA . ALA A 1 85 ? 14.039 -6.648 -11.174 1.00 77.31 85 ALA A CA 1
ATOM 619 C C . ALA A 1 85 ? 14.263 -8.169 -11.351 1.00 77.31 85 ALA A C 1
ATOM 621 O O . ALA A 1 85 ? 13.505 -8.938 -10.744 1.00 77.31 85 ALA A O 1
ATOM 622 N N . PRO A 1 86 ? 15.312 -8.639 -12.061 1.00 78.94 86 PRO A N 1
ATOM 623 C CA . PRO A 1 86 ? 15.561 -10.071 -12.222 1.00 78.94 86 PRO A CA 1
ATOM 624 C C . PRO A 1 86 ? 15.781 -10.804 -10.893 1.00 78.94 86 PRO A C 1
ATOM 626 O O . PRO A 1 86 ? 15.248 -11.896 -10.697 1.00 78.94 86 PRO A O 1
ATOM 629 N N . SER A 1 87 ? 16.500 -10.201 -9.936 1.00 71.38 87 SER A N 1
ATOM 630 C CA . SER A 1 87 ? 16.759 -10.826 -8.627 1.00 71.38 87 SER A CA 1
ATOM 631 C C . SER A 1 87 ? 15.505 -10.905 -7.747 1.00 71.38 87 SER A C 1
ATOM 633 O O . SER A 1 87 ? 15.449 -11.691 -6.797 1.00 71.38 87 SER A O 1
ATOM 635 N N . LEU A 1 88 ? 14.470 -10.136 -8.095 1.00 72.94 88 LEU A N 1
ATOM 636 C CA . LEU A 1 88 ? 13.166 -10.140 -7.442 1.00 72.94 88 LEU A CA 1
ATOM 637 C C . LEU A 1 88 ? 12.149 -11.067 -8.124 1.00 72.94 88 LEU A C 1
ATOM 639 O O . LEU A 1 88 ? 11.033 -11.213 -7.621 1.00 72.94 88 LEU A O 1
ATOM 643 N N . GLY A 1 89 ? 12.519 -11.718 -9.233 1.00 76.69 89 GLY A N 1
ATOM 644 C CA . GLY A 1 89 ? 11.609 -12.548 -10.025 1.00 76.69 89 GLY A CA 1
ATOM 645 C C . GLY A 1 89 ? 10.573 -11.728 -10.796 1.00 76.69 89 GLY A C 1
ATOM 646 O O . GLY A 1 89 ? 9.428 -12.164 -10.935 1.00 76.69 89 GLY A O 1
ATOM 647 N N . LEU A 1 90 ? 10.956 -10.522 -11.231 1.00 80.25 90 LEU A N 1
ATOM 648 C CA . LEU A 1 90 ? 10.210 -9.709 -12.187 1.00 80.25 90 LEU A CA 1
ATOM 649 C C . LEU A 1 90 ? 10.801 -9.910 -13.584 1.00 80.25 90 LEU A C 1
ATOM 651 O O . LEU A 1 90 ? 11.981 -9.633 -13.801 1.00 80.25 90 LEU A O 1
ATOM 655 N N . ALA A 1 91 ? 9.973 -10.341 -14.534 1.00 85.81 91 ALA A N 1
ATOM 656 C CA . ALA A 1 91 ? 10.398 -10.463 -15.922 1.00 85.81 91 ALA A CA 1
ATOM 657 C C . ALA A 1 91 ? 10.459 -9.080 -16.595 1.00 85.81 91 ALA A C 1
ATOM 659 O O . ALA A 1 91 ? 9.597 -8.229 -16.365 1.00 85.81 91 ALA A O 1
ATOM 660 N N . GLU A 1 92 ? 11.440 -8.868 -17.475 1.00 86.06 92 GLU A N 1
ATOM 661 C CA . GLU A 1 92 ? 11.619 -7.597 -18.194 1.00 86.06 92 GLU A CA 1
ATOM 662 C C . GLU A 1 92 ? 10.352 -7.130 -18.942 1.00 86.06 92 GLU A C 1
ATOM 664 O O . GLU A 1 92 ? 9.971 -5.975 -18.752 1.00 86.06 92 GLU A O 1
ATOM 669 N N . PRO A 1 93 ? 9.586 -7.997 -19.644 1.00 88.06 93 PRO A N 1
ATOM 670 C CA . PRO A 1 93 ? 8.332 -7.579 -20.275 1.00 88.06 93 PRO A CA 1
ATOM 671 C C . PRO A 1 93 ? 7.280 -7.049 -19.291 1.00 88.06 93 PRO A C 1
ATOM 673 O O . PRO A 1 93 ? 6.460 -6.210 -19.653 1.00 88.06 93 PRO A O 1
ATOM 676 N N . GLN A 1 94 ? 7.281 -7.522 -18.041 1.00 85.25 94 GLN A N 1
ATOM 677 C CA . GLN A 1 94 ? 6.352 -7.051 -17.007 1.00 85.25 94 GLN A CA 1
ATOM 678 C C . GLN A 1 94 ? 6.761 -5.676 -16.497 1.00 85.25 94 GLN A C 1
ATOM 680 O O . GLN A 1 94 ? 5.913 -4.809 -16.281 1.00 85.25 94 GLN A O 1
ATOM 685 N N . LEU A 1 95 ? 8.067 -5.473 -16.326 1.00 83.69 95 LEU A N 1
ATOM 686 C CA . LEU A 1 95 ? 8.608 -4.175 -15.975 1.00 83.69 95 LEU A CA 1
ATOM 687 C C . LEU A 1 95 ? 8.364 -3.161 -17.100 1.00 83.69 95 LEU A C 1
ATOM 689 O O . LEU A 1 95 ? 7.921 -2.055 -16.816 1.00 83.69 95 LEU A O 1
ATOM 693 N N . ASP A 1 96 ? 8.559 -3.542 -18.362 1.00 86.25 96 ASP A N 1
ATOM 694 C CA . ASP A 1 96 ? 8.260 -2.702 -19.526 1.00 86.25 96 ASP A CA 1
ATOM 695 C C . ASP A 1 96 ? 6.773 -2.370 -19.634 1.00 86.25 96 ASP A C 1
ATOM 697 O O . ASP A 1 96 ? 6.411 -1.214 -19.868 1.00 86.25 96 ASP A O 1
ATOM 701 N N . ALA A 1 97 ? 5.900 -3.358 -19.417 1.00 84.00 97 ALA A N 1
ATOM 702 C CA . ALA A 1 97 ? 4.460 -3.147 -19.409 1.00 84.00 97 ALA A CA 1
ATOM 703 C C . ALA A 1 97 ? 4.058 -2.091 -18.370 1.00 84.00 97 ALA A C 1
ATOM 705 O O . ALA A 1 97 ? 3.285 -1.194 -18.712 1.00 84.00 97 ALA A O 1
ATOM 706 N N . MET A 1 98 ? 4.628 -2.153 -17.157 1.00 78.31 98 MET A N 1
ATOM 707 C CA . MET A 1 98 ? 4.415 -1.156 -16.099 1.00 78.31 98 MET A CA 1
ATOM 708 C C . MET A 1 98 ? 5.041 0.200 -16.439 1.00 78.31 98 MET A C 1
ATOM 710 O O . MET A 1 98 ? 4.362 1.219 -16.473 1.00 78.31 98 MET A O 1
ATOM 714 N N . LEU A 1 99 ? 6.333 0.256 -16.755 1.00 78.69 99 LEU A N 1
ATOM 715 C CA . LEU A 1 99 ? 7.008 1.528 -17.028 1.00 78.69 99 LEU A CA 1
ATOM 716 C C . LEU A 1 99 ? 6.459 2.236 -18.274 1.00 78.69 99 LEU A C 1
ATOM 718 O O . LEU A 1 99 ? 6.555 3.458 -18.371 1.00 78.69 99 LEU A O 1
ATOM 722 N N . GLY A 1 100 ? 5.863 1.494 -19.207 1.00 78.12 100 GLY A N 1
ATOM 723 C CA . GLY A 1 100 ? 5.234 2.034 -20.406 1.00 78.12 100 GLY A CA 1
ATOM 724 C C . GLY A 1 100 ? 3.841 2.639 -20.197 1.00 78.12 100 GLY A C 1
ATOM 725 O O . GLY A 1 100 ? 3.351 3.277 -21.126 1.00 78.12 100 GLY A O 1
ATOM 726 N N . VAL A 1 101 ? 3.190 2.454 -19.038 1.00 75.19 101 VAL A N 1
ATOM 727 C CA . VAL A 1 101 ? 1.932 3.165 -18.699 1.00 75.19 101 VAL A CA 1
ATOM 728 C C . VAL A 1 101 ? 2.171 4.500 -18.001 1.00 75.19 101 VAL A C 1
ATOM 730 O O . VAL A 1 101 ? 1.245 5.279 -17.802 1.00 75.19 101 VAL A O 1
ATOM 733 N N . SER A 1 102 ? 3.416 4.768 -17.617 1.00 66.62 102 SER A N 1
ATOM 734 C CA . SER A 1 102 ? 3.799 5.925 -16.821 1.00 66.62 102 SER A CA 1
ATOM 735 C C . SER A 1 102 ? 4.963 6.632 -17.510 1.00 66.62 102 SER A C 1
ATOM 737 O O . SER A 1 102 ? 6.103 6.179 -17.403 1.00 66.62 102 SER A O 1
ATOM 739 N N . PRO A 1 103 ? 4.739 7.736 -18.233 1.00 63.94 103 PRO A N 1
ATOM 740 C CA . PRO A 1 103 ? 5.843 8.595 -18.632 1.00 63.94 103 PRO A CA 1
ATOM 741 C C . PRO A 1 103 ? 6.501 9.224 -17.384 1.00 63.94 103 PRO A C 1
ATOM 743 O O . PRO A 1 103 ? 5.795 9.544 -16.421 1.00 63.94 103 PRO A O 1
ATOM 746 N N . PRO A 1 104 ? 7.837 9.403 -17.379 1.00 65.00 104 PRO A N 1
ATOM 747 C CA . PRO A 1 104 ? 8.523 10.192 -16.357 1.00 65.00 104 PRO A CA 1
ATOM 748 C C . PRO A 1 104 ? 7.870 11.581 -16.196 1.00 65.00 104 PRO A C 1
ATOM 750 O O . PRO A 1 104 ? 7.551 12.237 -17.187 1.00 65.00 104 PRO A O 1
ATOM 753 N N . GLY A 1 105 ? 7.637 12.012 -14.960 1.00 61.78 105 GLY A N 1
ATOM 754 C CA . GLY A 1 105 ? 7.199 13.338 -14.539 1.00 61.78 105 GLY A CA 1
ATOM 755 C C . GLY A 1 105 ? 5.727 13.387 -14.154 1.00 61.78 105 GLY A C 1
ATOM 756 O O . GLY A 1 105 ? 5.258 14.399 -13.633 1.00 61.78 105 GLY A O 1
ATOM 757 N N . VAL A 1 106 ? 4.988 12.311 -14.435 1.00 64.62 106 VAL A N 1
ATOM 758 C CA . VAL A 1 106 ? 3.523 12.264 -14.326 1.00 64.62 106 VAL A CA 1
ATOM 759 C C . VAL A 1 106 ? 3.069 11.339 -13.197 1.00 64.62 106 VAL A C 1
ATOM 761 O O . VAL A 1 106 ? 2.085 11.618 -12.511 1.00 64.62 106 VAL A O 1
ATOM 764 N N . VAL A 1 107 ? 3.790 10.241 -12.974 1.00 66.19 107 VAL A N 1
ATOM 765 C CA . VAL A 1 107 ? 3.382 9.162 -12.070 1.00 66.19 107 VAL A CA 1
ATOM 766 C C . VAL A 1 107 ? 4.605 8.639 -11.329 1.00 66.19 107 VAL A C 1
ATOM 768 O O . VAL A 1 107 ? 5.578 8.223 -11.957 1.00 66.19 107 VAL A O 1
ATOM 771 N N . GLN A 1 108 ? 4.510 8.596 -10.003 1.00 71.62 108 GLN A N 1
ATOM 772 C CA . GLN A 1 108 ? 5.504 7.981 -9.135 1.00 71.62 108 GLN A CA 1
ATOM 773 C C . GLN A 1 108 ? 5.412 6.469 -9.283 1.00 71.62 108 GLN A C 1
ATOM 775 O O . GLN A 1 108 ? 4.337 5.875 -9.129 1.00 71.62 108 GLN A O 1
ATOM 780 N N . THR A 1 109 ? 6.546 5.834 -9.550 1.00 71.88 109 THR A N 1
ATOM 781 C CA . THR A 1 109 ? 6.655 4.380 -9.499 1.00 71.88 109 THR A CA 1
ATOM 782 C C . THR A 1 109 ? 7.153 3.969 -8.122 1.00 71.88 109 THR A C 1
ATOM 784 O O . THR A 1 109 ? 8.195 4.420 -7.646 1.00 71.88 109 THR A O 1
ATOM 787 N N . THR A 1 110 ? 6.403 3.082 -7.480 1.00 75.25 110 THR A N 1
ATOM 788 C CA . THR A 1 110 ? 6.739 2.535 -6.168 1.00 75.25 110 THR A CA 1
ATOM 789 C C . THR A 1 110 ? 6.932 1.023 -6.290 1.00 75.25 110 THR A C 1
ATOM 791 O O . THR A 1 110 ? 6.032 0.292 -6.706 1.00 75.25 110 THR A O 1
ATOM 794 N N . LEU A 1 111 ? 8.102 0.527 -5.892 1.00 73.00 111 LEU A N 1
ATOM 795 C CA . LEU A 1 111 ? 8.375 -0.904 -5.779 1.00 73.00 111 LEU A CA 1
ATOM 796 C C . LEU A 1 111 ? 8.108 -1.337 -4.339 1.00 73.00 111 LEU A C 1
ATOM 798 O O . LEU A 1 111 ? 8.815 -0.928 -3.424 1.00 73.00 111 LEU A O 1
ATOM 802 N N . GLY A 1 112 ? 7.102 -2.180 -4.131 1.00 75.62 112 GLY A N 1
ATOM 803 C CA . GLY A 1 112 ? 6.866 -2.876 -2.873 1.00 75.62 112 GLY A CA 1
ATOM 804 C C . GLY A 1 112 ? 7.352 -4.315 -2.960 1.00 75.62 112 GLY A C 1
ATOM 805 O O . GLY A 1 112 ? 6.997 -5.018 -3.893 1.00 75.62 112 GLY A O 1
ATOM 806 N N . VAL A 1 113 ? 8.098 -4.808 -1.980 1.00 68.56 113 VAL A N 1
ATOM 807 C CA . VAL A 1 113 ? 8.489 -6.225 -1.945 1.00 68.56 113 VAL A CA 1
ATOM 808 C C . VAL A 1 113 ? 8.069 -6.835 -0.612 1.00 68.56 113 VAL A C 1
ATOM 810 O O . VAL A 1 113 ? 8.316 -6.265 0.452 1.00 68.56 113 VAL A O 1
ATOM 813 N N . LYS A 1 114 ? 7.363 -7.968 -0.670 1.00 70.94 114 LYS A N 1
ATOM 814 C CA . LYS A 1 114 ? 6.885 -8.741 0.480 1.00 70.94 114 LYS A CA 1
ATOM 815 C C . LYS A 1 114 ? 7.587 -10.093 0.514 1.00 70.94 114 LYS A C 1
ATOM 817 O O . LYS A 1 114 ? 7.588 -10.842 -0.468 1.00 70.94 114 LYS A O 1
ATOM 822 N N . TRP A 1 115 ? 8.060 -10.461 1.694 1.00 62.06 115 TRP A N 1
ATOM 823 C CA . TRP A 1 115 ? 8.611 -11.779 1.974 1.00 62.06 115 TRP A CA 1
ATOM 824 C C . TRP A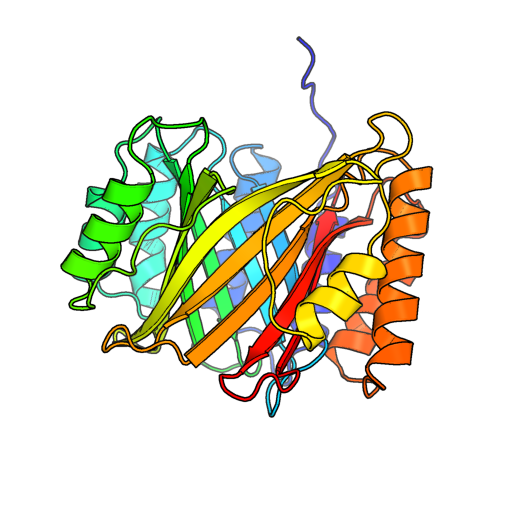 1 115 ? 7.723 -12.508 2.990 1.00 62.06 115 TRP A C 1
ATOM 826 O O . TRP A 1 115 ? 7.247 -11.865 3.931 1.00 62.06 115 TRP A O 1
ATOM 836 N N . PRO A 1 116 ? 7.458 -13.812 2.792 1.00 51.69 116 PRO A N 1
ATOM 837 C CA . PRO A 1 116 ? 6.623 -14.597 3.698 1.00 51.69 116 PRO A CA 1
ATOM 838 C C . PRO A 1 116 ? 7.443 -15.072 4.913 1.00 51.69 116 PRO A C 1
ATOM 840 O O . PRO A 1 116 ? 6.902 -15.180 6.005 1.00 51.69 116 PRO A O 1
ATOM 843 N N . ASP A 1 117 ? 8.758 -15.253 4.718 1.00 48.91 117 ASP A N 1
ATOM 844 C CA . ASP A 1 117 ? 9.789 -15.684 5.664 1.00 48.91 117 ASP A CA 1
ATOM 845 C C . ASP A 1 117 ? 11.140 -15.059 5.254 1.00 48.91 117 ASP A C 1
ATOM 847 O O . ASP A 1 117 ? 11.370 -14.826 4.061 1.00 48.91 117 ASP A O 1
ATOM 851 N N . ALA A 1 118 ? 12.063 -14.809 6.197 1.00 45.47 118 ALA A N 1
ATOM 852 C CA . ALA A 1 118 ? 13.442 -14.497 5.789 1.00 45.47 118 ALA A CA 1
ATOM 853 C C . ALA A 1 118 ? 14.132 -15.755 5.298 1.00 45.47 118 ALA A C 1
ATOM 855 O O . ALA A 1 118 ? 13.949 -16.830 5.857 1.00 45.47 118 ALA A O 1
ATOM 856 N N . GLY A 1 119 ? 14.959 -15.587 4.274 1.00 44.25 119 GLY A N 1
ATOM 857 C CA . GLY A 1 119 ? 15.732 -16.656 3.652 1.00 44.25 119 GLY A CA 1
ATOM 858 C C . GLY A 1 119 ? 15.094 -17.215 2.380 1.00 44.25 119 GLY A C 1
ATOM 859 O O . GLY A 1 119 ? 15.786 -17.864 1.604 1.00 44.25 119 GLY A O 1
ATOM 860 N N . GLY A 1 120 ? 13.812 -16.930 2.123 1.00 51.62 120 GLY A N 1
ATOM 861 C CA . GLY A 1 120 ? 13.127 -17.302 0.884 1.00 51.62 120 GLY A CA 1
ATOM 862 C C . GLY A 1 120 ? 13.220 -16.238 -0.215 1.00 51.62 120 GLY A C 1
ATOM 863 O O . GLY A 1 120 ? 13.472 -15.058 0.046 1.00 51.62 120 GLY A O 1
ATOM 864 N N . ALA A 1 121 ? 12.963 -16.649 -1.460 1.00 57.75 121 ALA A N 1
ATOM 865 C CA . ALA A 1 121 ? 12.667 -15.718 -2.551 1.00 57.75 121 ALA A CA 1
ATOM 866 C C . ALA A 1 121 ? 11.467 -14.815 -2.178 1.00 57.75 121 ALA A C 1
ATOM 868 O O . ALA A 1 121 ? 10.625 -15.239 -1.375 1.00 57.75 121 ALA A O 1
ATOM 869 N N . PRO A 1 122 ? 11.349 -13.597 -2.743 1.00 61.81 122 PRO A N 1
ATOM 870 C CA . PRO A 1 122 ? 10.184 -12.745 -2.520 1.00 61.81 122 PRO A CA 1
ATOM 871 C C . PRO A 1 122 ? 8.871 -13.523 -2.694 1.00 61.81 122 PRO A C 1
ATOM 873 O O . PRO A 1 122 ? 8.629 -14.136 -3.734 1.00 61.81 122 PRO A O 1
ATOM 876 N N . SER A 1 123 ? 7.992 -13.497 -1.683 1.00 69.56 123 SER A N 1
ATOM 877 C CA . SER A 1 123 ? 6.626 -14.039 -1.845 1.00 69.56 123 SER A CA 1
ATOM 878 C C . SER A 1 123 ? 5.822 -13.206 -2.814 1.00 69.56 123 SER A C 1
ATOM 880 O O . SER A 1 123 ? 4.847 -13.691 -3.376 1.00 69.56 123 SER A O 1
ATOM 882 N N . ARG A 1 124 ? 6.155 -11.925 -2.942 1.00 77.38 124 ARG A N 1
ATOM 883 C CA . ARG A 1 124 ? 5.391 -11.005 -3.760 1.00 77.38 124 ARG A CA 1
ATOM 884 C C . ARG A 1 124 ? 6.208 -9.765 -4.019 1.00 77.38 124 ARG A C 1
ATOM 886 O O . ARG A 1 124 ? 6.727 -9.161 -3.085 1.00 77.38 124 ARG A O 1
ATOM 893 N N . VAL A 1 125 ? 6.246 -9.359 -5.264 1.00 77.62 125 VAL A N 1
ATOM 894 C CA . VAL A 1 125 ? 6.684 -8.041 -5.677 1.00 77.62 125 VAL A CA 1
ATOM 895 C C . VAL A 1 125 ? 5.441 -7.299 -6.125 1.00 77.62 125 VAL A C 1
ATOM 897 O O . VAL A 1 125 ? 4.627 -7.841 -6.861 1.00 77.62 125 VAL A O 1
ATOM 900 N N . THR A 1 126 ? 5.248 -6.085 -5.647 1.00 80.38 126 THR A N 1
ATOM 901 C CA . THR A 1 126 ? 4.143 -5.232 -6.045 1.00 80.38 126 THR A CA 1
ATOM 902 C C . THR A 1 126 ? 4.704 -3.991 -6.713 1.00 80.38 126 THR A C 1
ATOM 904 O O . THR A 1 126 ? 5.444 -3.233 -6.090 1.00 80.38 126 THR A O 1
ATOM 907 N N . LEU A 1 127 ? 4.311 -3.757 -7.956 1.00 77.69 127 LEU A N 1
ATOM 908 C CA . LEU A 1 127 ? 4.604 -2.521 -8.670 1.00 77.69 127 LEU A CA 1
ATOM 909 C C . LEU A 1 127 ? 3.394 -1.595 -8.538 1.00 77.69 127 LEU A C 1
ATOM 911 O O . LEU A 1 127 ? 2.270 -2.002 -8.821 1.00 77.69 127 LEU A O 1
ATOM 915 N N . TYR A 1 128 ? 3.622 -0.383 -8.045 1.00 77.25 128 TYR A N 1
ATOM 916 C CA . TYR A 1 128 ? 2.621 0.652 -7.796 1.00 77.25 128 TYR A CA 1
ATOM 917 C C . TYR A 1 128 ? 2.861 1.831 -8.735 1.00 77.25 128 TYR A C 1
ATOM 919 O O . TYR A 1 128 ? 3.991 2.301 -8.849 1.00 77.25 128 TYR A O 1
ATOM 927 N N . HIS A 1 129 ? 1.786 2.346 -9.318 1.00 72.62 129 HIS A N 1
ATOM 928 C CA . HIS A 1 129 ? 1.753 3.629 -10.007 1.00 72.62 129 HIS A CA 1
ATOM 929 C C . HIS A 1 129 ? 0.825 4.557 -9.244 1.00 72.62 129 HIS A C 1
ATOM 931 O O . HIS A 1 129 ? -0.375 4.303 -9.194 1.00 72.62 129 HIS A O 1
ATOM 937 N N . GLU A 1 130 ? 1.388 5.591 -8.629 1.00 66.81 130 GLU A N 1
ATOM 938 C CA . GLU A 1 130 ? 0.646 6.643 -7.938 1.00 66.81 130 GLU A CA 1
ATOM 939 C C . GLU A 1 130 ? 0.759 7.930 -8.752 1.00 66.81 130 GLU A C 1
ATOM 941 O O . GLU A 1 130 ? 1.861 8.363 -9.092 1.00 66.81 130 GLU A O 1
ATOM 946 N N . GLU A 1 131 ? -0.371 8.538 -9.105 1.00 60.34 131 GLU A N 1
ATOM 947 C CA . GLU A 1 131 ? -0.338 9.818 -9.809 1.00 60.34 131 GLU A CA 1
ATOM 948 C C . GLU A 1 131 ? 0.148 10.910 -8.844 1.00 60.34 131 GLU A C 1
ATOM 950 O O . GLU A 1 131 ? -0.466 11.160 -7.806 1.00 60.34 131 GLU A O 1
ATOM 955 N N . LEU A 1 132 ? 1.271 11.562 -9.173 1.00 49.38 132 LEU A N 1
ATOM 956 C CA . LEU A 1 132 ? 1.891 12.590 -8.318 1.00 49.38 132 LEU A CA 1
ATOM 957 C C . LEU A 1 132 ? 1.068 13.879 -8.255 1.00 49.38 132 LEU A C 1
ATOM 959 O O . LEU A 1 132 ? 1.147 14.653 -7.299 1.00 49.38 132 LEU A O 1
ATOM 963 N N . PHE A 1 133 ? 0.253 14.092 -9.278 1.00 48.62 133 PHE A N 1
ATOM 964 C CA . PHE A 1 133 ? -0.671 15.200 -9.429 1.00 48.62 133 PHE A CA 1
ATOM 965 C C . PHE A 1 133 ? -1.938 14.629 -10.048 1.00 48.62 133 PHE A C 1
ATOM 967 O O . PHE A 1 133 ? -1.838 13.662 -10.791 1.00 48.62 133 PHE A O 1
ATOM 974 N N . ARG A 1 134 ? -3.107 15.212 -9.747 1.00 53.66 134 ARG A N 1
ATOM 975 C CA . ARG A 1 134 ? -4.399 14.862 -10.365 1.00 53.66 134 ARG A CA 1
ATOM 976 C C . ARG A 1 134 ? -4.260 14.863 -11.892 1.00 53.66 134 ARG A C 1
ATOM 978 O O . ARG A 1 134 ? -4.472 15.906 -12.513 1.00 53.66 134 ARG A O 1
ATOM 985 N N . ALA A 1 135 ? -3.867 13.751 -12.500 1.00 49.91 135 ALA A N 1
ATOM 986 C CA . ALA A 1 135 ? -3.886 13.646 -13.939 1.00 49.91 135 ALA A CA 1
ATOM 987 C C . ALA A 1 135 ? -5.360 13.506 -14.316 1.00 49.91 135 ALA A C 1
ATOM 989 O O . ALA A 1 135 ? -6.150 12.874 -13.612 1.00 49.91 135 ALA A O 1
ATOM 990 N N . ALA A 1 136 ? -5.762 14.160 -15.401 1.00 54.97 136 ALA A N 1
ATOM 991 C CA . ALA A 1 136 ? -7.160 14.201 -15.817 1.00 54.97 136 ALA A CA 1
ATOM 992 C C . ALA A 1 136 ? -7.748 12.801 -16.120 1.00 54.97 136 ALA A C 1
ATOM 994 O O . ALA A 1 136 ? -8.968 12.664 -16.171 1.00 54.97 136 ALA A O 1
ATOM 995 N N . ASP A 1 137 ? -6.899 11.768 -16.237 1.00 71.94 137 ASP A N 1
ATOM 996 C CA . ASP A 1 137 ? -7.234 10.467 -16.814 1.00 71.94 137 ASP A CA 1
ATOM 997 C C . ASP A 1 137 ? -6.907 9.255 -15.913 1.00 71.94 137 ASP A C 1
ATOM 999 O O . ASP A 1 137 ? -6.740 8.145 -16.416 1.00 71.94 137 ASP A O 1
ATOM 1003 N N . GLY A 1 138 ? -6.857 9.388 -14.581 1.00 76.00 138 GLY A N 1
ATOM 1004 C CA . GLY A 1 138 ? -6.488 8.258 -13.705 1.00 76.00 138 GLY A CA 1
ATOM 1005 C C . GLY A 1 138 ? -7.379 7.005 -13.822 1.00 76.00 138 GLY A C 1
ATOM 1006 O O . GLY A 1 138 ? -6.932 5.886 -13.571 1.00 76.00 138 GLY A O 1
ATOM 1007 N N . ALA A 1 139 ? -8.628 7.143 -14.285 1.00 80.75 139 ALA A N 1
ATOM 1008 C CA . ALA A 1 139 ? -9.466 5.993 -14.642 1.00 80.75 139 ALA A CA 1
ATOM 1009 C C . ALA A 1 139 ? -8.956 5.255 -15.897 1.00 80.75 139 ALA A C 1
ATOM 1011 O O . ALA A 1 139 ? -9.021 4.027 -15.953 1.00 80.75 139 ALA A O 1
ATOM 1012 N N . ALA A 1 140 ? -8.418 5.988 -16.876 1.00 82.00 140 ALA A N 1
ATOM 1013 C CA . ALA A 1 140 ? -7.776 5.413 -18.052 1.00 82.00 140 ALA A CA 1
ATOM 1014 C C . ALA A 1 140 ? -6.451 4.734 -17.681 1.00 82.00 140 ALA A C 1
ATOM 1016 O O . ALA A 1 140 ? -6.189 3.645 -18.181 1.00 82.00 140 ALA A O 1
ATOM 1017 N N . LEU A 1 141 ? -5.671 5.300 -16.748 1.00 81.62 141 LEU A N 1
ATOM 1018 C CA . LEU A 1 141 ? -4.463 4.650 -16.220 1.00 81.62 141 LEU A CA 1
ATOM 1019 C C . LEU A 1 141 ? -4.788 3.292 -15.582 1.00 81.62 141 LEU A C 1
ATOM 1021 O O . LEU A 1 141 ? -4.143 2.289 -15.885 1.00 81.62 141 LEU A O 1
ATOM 1025 N N . ILE A 1 142 ? -5.814 3.244 -14.723 1.00 86.19 142 ILE A N 1
ATOM 1026 C CA . ILE A 1 142 ? -6.287 1.988 -14.127 1.00 86.19 142 ILE A CA 1
ATOM 1027 C C . ILE A 1 142 ? -6.700 1.011 -15.233 1.00 86.19 142 ILE A C 1
ATOM 1029 O O . ILE A 1 142 ? -6.287 -0.147 -15.207 1.00 86.19 142 ILE A O 1
ATOM 1033 N N . ALA A 1 143 ? -7.487 1.463 -16.211 1.00 87.75 143 ALA A N 1
ATOM 1034 C CA . ALA A 1 143 ? -7.962 0.595 -17.280 1.00 87.75 143 ALA A CA 1
ATOM 1035 C C . ALA A 1 143 ? -6.816 0.016 -18.126 1.00 87.75 143 ALA A C 1
ATOM 1037 O O . ALA A 1 143 ? -6.802 -1.184 -18.402 1.00 87.75 143 ALA A O 1
ATOM 1038 N N . GLU A 1 144 ? -5.839 0.850 -18.474 1.00 87.69 144 GLU A N 1
ATOM 1039 C CA . GLU A 1 144 ? -4.665 0.475 -19.256 1.00 87.69 144 GLU A CA 1
ATOM 1040 C C . GLU A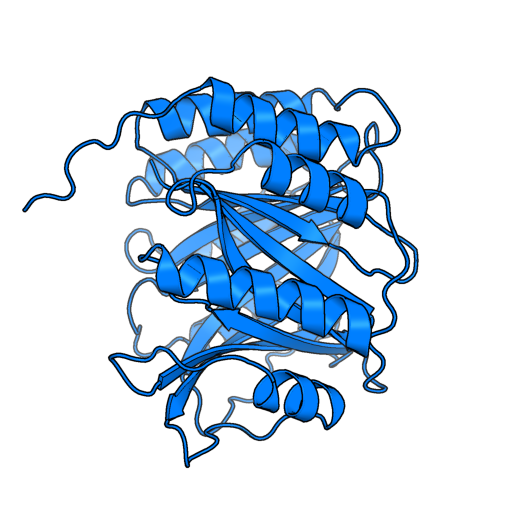 1 144 ? -3.794 -0.544 -18.515 1.00 87.69 144 GLU A C 1
ATOM 1042 O O . GLU A 1 144 ? -3.399 -1.556 -19.094 1.00 87.69 144 GLU A O 1
ATOM 1047 N N . VAL A 1 145 ? -3.534 -0.341 -17.217 1.00 88.19 145 VAL A N 1
ATOM 1048 C CA . VAL A 1 145 ? -2.772 -1.317 -16.423 1.00 88.19 145 VAL A CA 1
ATOM 1049 C C . VAL A 1 145 ? -3.500 -2.656 -16.367 1.00 88.19 145 VAL A C 1
ATOM 1051 O O . VAL A 1 145 ? -2.889 -3.692 -16.611 1.00 88.19 145 VAL A O 1
ATOM 1054 N N . PHE A 1 146 ? -4.810 -2.670 -16.120 1.00 90.62 146 PHE A N 1
ATOM 1055 C CA . PHE A 1 146 ? -5.564 -3.926 -16.125 1.00 90.62 146 PHE A CA 1
ATOM 1056 C C . PHE A 1 146 ? -5.488 -4.623 -17.488 1.00 90.62 146 PHE A C 1
ATOM 1058 O O . PHE A 1 146 ? -5.198 -5.818 -17.539 1.00 90.62 146 PHE A O 1
ATOM 1065 N N . HIS A 1 147 ? -5.645 -3.874 -18.583 1.00 90.25 147 HIS A N 1
ATOM 1066 C CA . HIS A 1 147 ? -5.548 -4.413 -19.936 1.00 90.25 147 HIS A CA 1
ATOM 1067 C C . HIS A 1 147 ? -4.173 -5.036 -20.225 1.00 90.25 147 HIS A C 1
ATOM 1069 O O . HIS A 1 147 ? -4.104 -6.183 -20.670 1.00 90.25 147 HIS A O 1
ATOM 1075 N N . ARG A 1 148 ? -3.077 -4.331 -19.912 1.00 89.62 148 ARG A N 1
ATOM 1076 C CA . ARG A 1 148 ? -1.704 -4.825 -20.130 1.00 89.62 148 ARG A CA 1
ATOM 1077 C C . ARG A 1 148 ? -1.374 -6.088 -19.349 1.00 89.62 148 ARG A C 1
ATOM 1079 O O . ARG A 1 148 ? -0.568 -6.892 -19.806 1.00 89.62 148 ARG A O 1
ATOM 1086 N N . PHE A 1 149 ? -2.006 -6.270 -18.195 1.00 89.12 149 PHE A N 1
ATOM 1087 C CA . PHE A 1 149 ? -1.846 -7.461 -17.364 1.00 89.12 149 PHE A CA 1
ATOM 1088 C C . PHE A 1 149 ? -2.949 -8.506 -17.585 1.00 89.12 149 PHE A C 1
ATOM 1090 O O . PHE A 1 149 ? -3.072 -9.441 -16.797 1.00 89.12 149 PHE A O 1
ATOM 1097 N N . GLY A 1 150 ? -3.714 -8.385 -18.678 1.00 87.62 150 GLY A N 1
ATOM 1098 C CA . GLY A 1 150 ? -4.684 -9.389 -19.119 1.00 87.62 150 GLY A CA 1
ATOM 1099 C C . GLY A 1 150 ? -5.930 -9.501 -18.240 1.00 87.62 150 GLY A C 1
ATOM 1100 O O . GLY A 1 150 ? -6.629 -10.510 -18.309 1.00 87.62 150 GLY A O 1
ATOM 1101 N N . ALA A 1 151 ? -6.212 -8.488 -17.423 1.00 89.00 151 ALA A N 1
ATOM 1102 C CA . ALA A 1 151 ? -7.354 -8.443 -16.523 1.00 89.00 151 ALA A CA 1
ATOM 1103 C C . ALA A 1 151 ? -8.445 -7.507 -17.057 1.00 89.00 151 ALA A C 1
ATOM 1105 O O . ALA A 1 151 ? -8.184 -6.519 -17.748 1.00 89.00 151 ALA A O 1
ATOM 1106 N N . ARG A 1 152 ? -9.700 -7.790 -16.699 1.00 88.94 152 ARG A N 1
ATOM 1107 C CA . ARG A 1 152 ? -10.812 -6.887 -17.009 1.00 88.94 152 ARG A CA 1
ATOM 1108 C C . ARG A 1 152 ? -10.719 -5.626 -16.136 1.00 88.94 152 ARG A C 1
ATOM 1110 O O . ARG A 1 152 ? -10.684 -5.763 -14.913 1.00 88.94 152 ARG A O 1
ATOM 1117 N N . PRO A 1 153 ? -10.737 -4.410 -16.714 1.00 86.12 153 PRO A N 1
ATOM 1118 C CA . PRO A 1 153 ? -10.684 -3.191 -15.923 1.00 86.12 153 PRO A CA 1
ATOM 1119 C C . PRO A 1 153 ? -11.963 -3.024 -15.089 1.00 86.12 153 PRO A C 1
ATOM 1121 O O . PRO A 1 153 ? -13.059 -3.355 -15.561 1.00 86.12 153 PRO A O 1
ATOM 1124 N N . PRO A 1 154 ? -11.854 -2.512 -13.855 1.00 85.75 154 PRO A N 1
ATOM 1125 C CA . PRO A 1 154 ? -13.011 -2.326 -13.001 1.00 85.75 154 PRO A CA 1
ATOM 1126 C C . PRO A 1 154 ? -13.797 -1.072 -13.392 1.00 85.75 154 PRO A C 1
ATOM 1128 O O . PRO A 1 154 ? -13.248 -0.104 -13.913 1.00 85.75 154 PRO A O 1
ATOM 1131 N N . GLU A 1 155 ? -15.089 -1.050 -13.064 1.00 85.06 155 GLU A N 1
ATOM 1132 C CA . GLU A 1 155 ? -15.911 0.145 -13.270 1.00 85.06 155 GLU A CA 1
ATOM 1133 C C . GLU A 1 155 ? -15.446 1.308 -12.374 1.00 85.06 155 GLU A C 1
ATOM 1135 O O . GLU A 1 155 ? -15.102 1.069 -11.203 1.00 85.06 155 GLU A O 1
ATOM 1140 N N . PRO A 1 156 ? -15.452 2.561 -12.871 1.00 80.19 156 PRO A N 1
ATOM 1141 C CA . PRO A 1 156 ? -15.137 3.742 -12.072 1.00 80.19 156 PRO A CA 1
ATOM 1142 C C . PRO A 1 156 ? -16.026 3.877 -10.830 1.00 80.19 156 PRO A C 1
ATOM 1144 O O . PRO A 1 156 ? -17.169 3.421 -10.802 1.00 80.19 156 PRO A O 1
ATOM 1147 N N . ARG A 1 157 ? -15.511 4.542 -9.792 1.00 76.25 157 ARG A N 1
ATOM 1148 C CA . ARG A 1 157 ? -16.243 4.784 -8.541 1.00 76.25 157 ARG A CA 1
ATOM 1149 C C . ARG A 1 157 ? -16.680 6.240 -8.423 1.00 76.25 157 ARG A C 1
ATOM 1151 O O . ARG A 1 157 ? -15.885 7.152 -8.614 1.00 76.25 157 ARG A O 1
ATOM 1158 N N . SER A 1 158 ? -17.934 6.459 -8.037 1.00 71.56 158 SER A N 1
ATOM 1159 C CA . SER A 1 158 ? -18.454 7.793 -7.727 1.00 71.56 158 SER A CA 1
ATOM 1160 C C . SER A 1 158 ? -17.927 8.307 -6.383 1.00 71.56 158 SER A C 1
ATOM 1162 O O . SER A 1 158 ? -17.841 7.539 -5.424 1.00 71.56 158 SER A O 1
ATOM 1164 N N . GLY A 1 159 ? -17.664 9.613 -6.281 1.00 70.25 159 GLY A N 1
ATOM 1165 C CA . GLY A 1 159 ? -17.313 10.270 -5.010 1.00 70.25 159 GLY A CA 1
ATOM 1166 C C . GLY A 1 159 ? -15.856 10.092 -4.568 1.00 70.25 159 GLY A C 1
ATOM 1167 O O . GLY A 1 159 ? -15.506 10.464 -3.448 1.00 70.25 159 GLY A O 1
ATOM 1168 N N . VAL A 1 160 ? -15.009 9.541 -5.439 1.00 73.56 160 VAL A N 1
ATOM 1169 C CA . VAL A 1 160 ? -13.573 9.361 -5.211 1.00 73.56 160 VAL A CA 1
ATOM 1170 C C . VAL A 1 160 ? -12.766 9.772 -6.433 1.00 73.56 160 VAL A C 1
ATOM 1172 O O . VAL A 1 160 ? -13.259 9.719 -7.557 1.00 73.56 160 VAL A O 1
ATOM 1175 N N . GLU A 1 161 ? -11.514 10.155 -6.205 1.00 76.06 161 GLU A N 1
ATOM 1176 C CA . GLU A 1 161 ? -10.552 10.448 -7.269 1.00 76.06 161 GLU A CA 1
ATOM 1177 C C . GLU A 1 161 ? -9.649 9.220 -7.478 1.00 76.06 161 GLU A C 1
ATOM 1179 O O . GLU A 1 161 ? -9.258 8.595 -6.482 1.00 76.06 161 GLU A O 1
ATOM 1184 N N . PRO A 1 162 ? -9.339 8.819 -8.726 1.00 75.69 162 PRO A N 1
ATOM 1185 C CA . PRO A 1 162 ? -8.340 7.781 -8.960 1.00 75.69 162 PRO A CA 1
ATOM 1186 C C . PRO A 1 162 ? -7.007 8.259 -8.376 1.00 75.69 162 PRO A C 1
ATOM 1188 O O . PRO A 1 162 ? -6.651 9.425 -8.513 1.00 75.69 162 PRO A O 1
ATOM 1191 N N . GLY A 1 163 ? -6.322 7.383 -7.643 1.00 73.94 163 GLY A N 1
ATOM 1192 C CA . GLY A 1 163 ? -5.094 7.743 -6.930 1.00 73.94 163 GLY A CA 1
ATOM 1193 C C . GLY A 1 163 ? -3.906 6.873 -7.305 1.00 73.94 163 GLY A C 1
ATOM 1194 O O . GLY A 1 163 ? -2.804 7.380 -7.485 1.00 73.94 163 GLY A O 1
ATOM 1195 N N . ALA A 1 164 ? -4.119 5.561 -7.422 1.00 82.12 164 ALA A N 1
ATOM 1196 C CA . ALA A 1 164 ? -3.064 4.642 -7.822 1.00 82.12 164 ALA A CA 1
ATOM 1197 C C . ALA A 1 164 ? -3.615 3.328 -8.390 1.00 82.12 164 ALA A C 1
ATOM 1199 O O . ALA A 1 164 ? -4.772 2.961 -8.182 1.00 82.12 164 ALA A O 1
ATOM 1200 N N . VAL A 1 165 ? -2.749 2.569 -9.047 1.00 87.31 165 VAL A N 1
ATOM 1201 C CA . VAL A 1 165 ? -2.986 1.176 -9.434 1.00 87.31 165 VAL A CA 1
ATOM 1202 C C . VAL A 1 165 ? -1.761 0.349 -9.068 1.00 87.31 165 VAL A C 1
ATOM 1204 O O . VAL A 1 165 ? -0.635 0.843 -9.107 1.00 87.31 165 VAL A O 1
ATOM 1207 N N . ALA A 1 166 ? -1.968 -0.899 -8.657 1.00 89.25 166 ALA A N 1
ATOM 1208 C CA . ALA A 1 166 ? -0.875 -1.794 -8.312 1.00 89.25 166 ALA A CA 1
ATOM 1209 C C . ALA A 1 166 ? -1.067 -3.194 -8.884 1.00 89.25 166 ALA A C 1
ATOM 1211 O O . ALA A 1 166 ? -2.186 -3.707 -8.922 1.00 89.25 166 ALA A O 1
ATOM 1212 N N . VAL A 1 167 ? 0.044 -3.827 -9.246 1.00 88.81 167 VAL A N 1
ATOM 1213 C CA . VAL A 1 167 ? 0.101 -5.202 -9.749 1.00 88.81 167 VAL A CA 1
ATOM 1214 C C . VAL A 1 167 ? 0.955 -6.028 -8.796 1.00 88.81 167 VAL A C 1
ATOM 1216 O O . VAL A 1 167 ? 2.112 -5.694 -8.553 1.00 88.81 167 VAL A O 1
ATOM 1219 N N . ASP A 1 168 ? 0.375 -7.087 -8.233 1.00 89.81 168 ASP A N 1
ATOM 1220 C CA . ASP A 1 168 ? 1.061 -8.066 -7.393 1.00 89.81 168 ASP A CA 1
ATOM 1221 C C . ASP A 1 168 ? 1.587 -9.212 -8.276 1.00 89.81 168 ASP A C 1
ATOM 1223 O O . ASP A 1 168 ? 0.817 -9.883 -8.965 1.00 89.81 168 ASP A O 1
ATOM 1227 N N . ILE A 1 169 ? 2.891 -9.474 -8.206 1.00 86.06 169 ILE A N 1
ATOM 1228 C CA . ILE A 1 169 ? 3.615 -10.500 -8.962 1.00 86.06 169 ILE A CA 1
ATOM 1229 C C . ILE A 1 169 ? 4.274 -11.477 -7.982 1.00 86.06 169 ILE A C 1
ATOM 1231 O O . ILE A 1 169 ? 4.900 -11.069 -7.006 1.00 86.06 169 ILE A O 1
ATOM 1235 N N . HIS A 1 170 ? 4.153 -12.776 -8.232 1.00 85.06 170 HIS A N 1
ATOM 1236 C CA . HIS A 1 170 ? 4.867 -13.838 -7.529 1.00 85.06 170 HIS A CA 1
ATOM 1237 C C . HIS A 1 170 ? 5.577 -14.715 -8.554 1.00 85.06 170 HIS A C 1
ATOM 1239 O O . HIS A 1 170 ? 4.904 -15.361 -9.352 1.00 85.06 170 HIS A O 1
ATOM 1245 N N . ARG A 1 171 ? 6.916 -14.767 -8.511 1.00 81.31 171 ARG A N 1
ATOM 1246 C CA . ARG A 1 171 ? 7.729 -15.603 -9.417 1.00 81.31 171 ARG A CA 1
ATOM 1247 C C . ARG A 1 171 ? 7.299 -15.439 -10.880 1.00 81.31 171 ARG A C 1
ATOM 1249 O O . ARG A 1 171 ? 6.853 -16.397 -11.502 1.00 81.31 171 ARG A O 1
ATOM 1256 N N . GLU A 1 172 ? 7.347 -14.205 -11.377 1.00 83.81 172 GLU A N 1
ATOM 1257 C CA . GLU A 1 172 ? 6.941 -13.836 -12.743 1.00 83.81 172 GLU A CA 1
ATOM 1258 C C . GLU A 1 172 ? 5.454 -14.060 -13.072 1.00 83.81 172 GLU A C 1
ATOM 1260 O O . GLU A 1 172 ? 5.028 -13.824 -14.199 1.00 83.81 172 GLU A O 1
ATOM 1265 N N . GLN A 1 173 ? 4.613 -14.463 -12.119 1.00 86.56 173 GLN A N 1
ATOM 1266 C CA . GLN A 1 173 ? 3.175 -14.605 -12.337 1.00 86.56 173 GLN A CA 1
ATOM 1267 C C . GLN A 1 173 ? 2.416 -13.457 -11.690 1.00 86.56 173 GLN A C 1
ATOM 1269 O O . GLN A 1 173 ? 2.593 -13.177 -10.507 1.00 86.56 173 GLN A O 1
ATOM 1274 N N . VAL A 1 174 ? 1.514 -12.828 -12.440 1.00 88.88 174 VAL A N 1
ATOM 1275 C CA . VAL A 1 174 ? 0.543 -11.895 -11.861 1.00 88.88 174 VAL A CA 1
ATOM 1276 C C . VAL A 1 174 ? -0.396 -12.684 -10.955 1.00 88.88 174 VAL A C 1
ATOM 1278 O O . VAL A 1 174 ? -1.091 -13.596 -11.405 1.00 88.88 174 VAL A O 1
ATOM 1281 N N . VAL A 1 175 ? -0.414 -12.332 -9.674 1.00 88.81 175 VAL A N 1
ATOM 1282 C CA . VAL A 1 175 ? -1.269 -12.965 -8.658 1.00 88.81 175 VAL A CA 1
ATOM 1283 C C . VAL A 1 175 ? -2.408 -12.064 -8.198 1.00 88.81 175 VAL A C 1
ATOM 1285 O O . VAL A 1 175 ? -3.324 -12.533 -7.526 1.00 88.81 175 VAL A O 1
ATOM 1288 N N . GLY A 1 176 ? -2.385 -10.784 -8.563 1.00 91.19 176 GLY A N 1
ATOM 1289 C CA . GLY A 1 176 ? -3.514 -9.897 -8.333 1.00 91.19 176 GLY A CA 1
ATOM 1290 C C . GLY A 1 176 ? -3.262 -8.465 -8.766 1.00 91.19 176 GLY A C 1
ATOM 1291 O O . GLY A 1 176 ? -2.132 -8.060 -9.035 1.00 91.19 176 GLY A O 1
ATOM 1292 N N . LEU A 1 177 ? -4.338 -7.691 -8.792 1.00 92.69 177 LEU A N 1
ATOM 1293 C CA . LEU A 1 177 ? -4.326 -6.269 -9.100 1.00 92.69 177 LEU A CA 1
ATOM 1294 C C . LEU A 1 177 ? -5.068 -5.496 -8.013 1.00 92.69 177 LEU A C 1
ATOM 1296 O O . LEU A 1 177 ? -5.899 -6.040 -7.281 1.00 92.69 177 LEU A O 1
ATOM 1300 N N . LYS A 1 178 ? -4.760 -4.212 -7.880 1.00 92.06 178 LYS A N 1
ATOM 1301 C CA . LYS A 1 178 ? -5.459 -3.308 -6.970 1.00 92.06 178 LYS A CA 1
ATOM 1302 C C . LYS A 1 178 ? -5.675 -1.978 -7.653 1.00 92.06 178 LYS A C 1
ATOM 1304 O O . LYS A 1 178 ? -4.736 -1.434 -8.222 1.00 92.06 178 LYS A O 1
ATOM 1309 N N . ASP A 1 179 ? -6.875 -1.439 -7.530 1.00 91.06 179 ASP A N 1
ATOM 1310 C CA . ASP A 1 179 ? -7.091 -0.020 -7.769 1.00 91.06 179 ASP A CA 1
ATOM 1311 C C . ASP A 1 179 ? -7.074 0.717 -6.434 1.00 91.06 179 ASP A C 1
ATOM 1313 O O . ASP A 1 179 ? -7.398 0.149 -5.397 1.00 91.06 179 ASP A O 1
ATOM 1317 N N . TYR A 1 180 ? -6.649 1.967 -6.434 1.00 87.75 180 TYR A N 1
ATOM 1318 C CA . TYR A 1 180 ? -6.631 2.815 -5.259 1.00 87.75 180 TYR A CA 1
ATOM 1319 C C . TYR A 1 180 ? -7.284 4.134 -5.618 1.00 87.75 180 TYR A C 1
ATOM 1321 O O . TYR A 1 180 ? -6.944 4.780 -6.608 1.00 87.75 180 TYR A O 1
ATOM 1329 N N . TRP A 1 181 ? -8.206 4.540 -4.763 1.00 86.69 181 TRP A N 1
ATOM 1330 C CA . TRP A 1 181 ? -8.996 5.741 -4.927 1.00 86.69 181 TRP A CA 1
ATOM 1331 C C . TRP A 1 181 ? -8.859 6.599 -3.680 1.00 86.69 181 TRP A C 1
ATOM 1333 O O . TRP A 1 181 ? -9.014 6.103 -2.561 1.00 86.69 181 TRP A O 1
ATOM 1343 N N . ILE A 1 182 ? -8.563 7.882 -3.859 1.00 84.94 182 ILE A N 1
ATOM 1344 C CA . ILE A 1 182 ? -8.412 8.824 -2.756 1.00 84.94 182 ILE A CA 1
ATOM 1345 C C . ILE A 1 182 ? -9.793 9.340 -2.356 1.00 84.94 182 ILE A C 1
ATOM 1347 O O . ILE A 1 182 ? -10.563 9.843 -3.177 1.00 84.94 182 ILE A O 1
ATOM 1351 N N . ALA A 1 183 ? -10.085 9.248 -1.063 1.00 85.00 183 ALA A N 1
ATOM 1352 C CA . ALA A 1 183 ? -11.264 9.823 -0.437 1.00 85.00 183 ALA A CA 1
ATOM 1353 C C . ALA A 1 183 ? -10.833 10.838 0.626 1.00 85.00 183 ALA A C 1
ATOM 1355 O O . ALA A 1 183 ? -10.038 10.516 1.509 1.00 85.00 183 ALA A O 1
ATOM 1356 N N . THR A 1 184 ? -11.369 12.057 0.557 1.00 84.62 184 THR A N 1
ATOM 1357 C CA . THR A 1 184 ? -11.163 13.089 1.584 1.00 84.62 184 THR A CA 1
ATOM 1358 C C . THR A 1 184 ? -12.496 13.407 2.238 1.00 84.62 184 THR A C 1
ATOM 1360 O O . THR A 1 184 ? -13.382 13.964 1.598 1.00 84.62 184 THR A O 1
ATOM 1363 N N . GLU A 1 185 ? -12.638 13.083 3.519 1.00 86.19 185 GLU A N 1
ATOM 1364 C CA . GLU A 1 185 ? -13.890 13.257 4.256 1.00 86.19 185 GLU A CA 1
ATOM 1365 C C . GLU A 1 185 ? -13.798 14.407 5.261 1.00 86.19 185 GLU A C 1
ATOM 1367 O O . GLU A 1 185 ? -12.765 14.606 5.902 1.00 86.19 185 GLU A O 1
ATOM 1372 N N . LYS A 1 186 ? -14.913 15.124 5.446 1.00 81.69 186 LYS A N 1
ATOM 1373 C CA . LYS A 1 186 ? -15.133 16.075 6.550 1.00 81.69 186 LYS A CA 1
ATOM 1374 C C . LYS A 1 186 ? -16.012 15.422 7.621 1.00 81.69 186 LYS A C 1
ATOM 1376 O O . LYS A 1 186 ? -16.780 14.517 7.310 1.00 81.69 186 LYS A O 1
ATOM 1381 N N . SER A 1 187 ? -15.941 15.919 8.859 1.00 69.62 187 SER A N 1
ATOM 1382 C CA . SER A 1 187 ? -16.564 15.342 10.074 1.00 69.62 187 SER A CA 1
ATOM 1383 C C . SER A 1 187 ? -18.044 14.904 9.970 1.00 69.62 187 SER A C 1
ATOM 1385 O O . SER A 1 187 ? -18.474 14.037 10.723 1.00 69.62 187 SER A O 1
ATOM 1387 N N . ALA A 1 188 ? -18.821 15.434 9.016 1.00 66.50 188 ALA A N 1
ATOM 1388 C CA . ALA A 1 188 ? -20.248 15.132 8.848 1.00 66.50 188 ALA A CA 1
ATOM 1389 C C . ALA A 1 188 ? -20.645 14.548 7.474 1.00 66.50 188 ALA A C 1
ATOM 1391 O O . ALA A 1 188 ? -21.833 14.373 7.217 1.00 66.50 188 ALA A O 1
ATOM 1392 N N . ALA A 1 189 ? -19.692 14.261 6.580 1.00 68.94 189 ALA A N 1
ATOM 1393 C CA . ALA A 1 189 ? -19.992 13.867 5.201 1.00 68.94 189 ALA A CA 1
ATOM 1394 C C . ALA A 1 189 ? -19.106 12.690 4.752 1.00 68.94 189 ALA A C 1
ATOM 1396 O O . ALA A 1 189 ? -17.986 12.923 4.284 1.00 68.94 189 ALA A O 1
ATOM 1397 N N . PRO A 1 190 ? -19.567 11.431 4.904 1.00 73.75 190 PRO A N 1
ATOM 1398 C CA . PRO A 1 190 ? -18.881 10.294 4.303 1.00 73.75 190 PRO A CA 1
ATOM 1399 C C . PRO A 1 190 ? -18.904 10.435 2.777 1.00 73.75 190 PRO A C 1
ATOM 1401 O O . PRO A 1 190 ? -19.964 10.658 2.197 1.00 73.75 190 PRO A O 1
ATOM 1404 N N . THR A 1 191 ? -17.749 10.307 2.124 1.00 72.69 191 THR A N 1
ATOM 1405 C CA . THR A 1 191 ? -17.642 10.519 0.668 1.00 72.69 191 THR A CA 1
ATOM 1406 C C . THR A 1 191 ? -17.801 9.237 -0.137 1.00 72.69 191 THR A C 1
ATOM 1408 O O . THR A 1 191 ? -18.048 9.300 -1.337 1.00 72.69 191 THR A O 1
ATOM 1411 N N . VAL A 1 192 ? -17.677 8.072 0.508 1.00 80.50 192 VAL A N 1
ATOM 1412 C CA . VAL A 1 192 ? -17.723 6.762 -0.158 1.00 80.50 192 VAL A CA 1
ATOM 1413 C C . VAL A 1 192 ? -18.523 5.763 0.669 1.00 80.50 192 VAL A C 1
ATOM 1415 O O . VAL A 1 192 ? -18.407 5.718 1.901 1.00 80.50 192 VAL A O 1
ATOM 1418 N N . ALA A 1 193 ? -19.308 4.933 -0.015 1.00 83.62 193 ALA A N 1
ATOM 1419 C CA . ALA A 1 193 ? -19.883 3.726 0.564 1.00 83.62 193 ALA A CA 1
ATOM 1420 C C . ALA A 1 193 ? -18.792 2.657 0.725 1.00 83.62 193 ALA A C 1
ATOM 1422 O O . ALA A 1 193 ? -17.990 2.435 -0.184 1.00 83.62 193 ALA A O 1
ATOM 1423 N N . LEU A 1 194 ? -18.754 1.998 1.882 1.00 86.00 194 LEU A N 1
ATOM 1424 C CA . LEU A 1 194 ? -17.763 0.975 2.202 1.00 86.00 194 LEU A CA 1
ATOM 1425 C C . LEU A 1 194 ? -18.451 -0.287 2.740 1.00 86.00 194 LEU A C 1
ATOM 1427 O O . LEU A 1 194 ? -19.503 -0.164 3.369 1.00 86.00 194 LEU A O 1
ATOM 1431 N N . PRO A 1 195 ? -17.838 -1.473 2.558 1.00 85.88 195 PRO A N 1
ATOM 1432 C CA . PRO A 1 195 ? -18.187 -2.686 3.301 1.00 85.88 195 PRO A CA 1
ATOM 1433 C C . PRO A 1 195 ? -18.323 -2.418 4.804 1.00 85.88 195 PRO A C 1
ATOM 1435 O O . PRO A 1 195 ? -17.594 -1.576 5.344 1.00 85.88 195 PRO A O 1
ATOM 1438 N N . LYS A 1 196 ? -19.201 -3.145 5.508 1.00 85.38 196 LYS A N 1
ATOM 1439 C CA . LYS A 1 196 ? -19.559 -2.833 6.908 1.00 85.38 196 LYS A CA 1
ATOM 1440 C C . LYS A 1 196 ? -18.341 -2.836 7.828 1.00 85.38 196 LYS A C 1
ATOM 1442 O O . LYS A 1 196 ? -18.183 -1.940 8.659 1.00 85.38 196 LYS A O 1
ATOM 1447 N N . ALA A 1 197 ? -17.452 -3.813 7.658 1.00 83.00 197 ALA A N 1
ATOM 1448 C CA . ALA A 1 197 ? -16.230 -3.905 8.453 1.00 83.00 197 ALA A CA 1
ATOM 1449 C C . ALA A 1 197 ? -15.256 -2.739 8.176 1.00 83.00 197 ALA A C 1
ATOM 1451 O O . ALA A 1 197 ? -14.671 -2.188 9.114 1.00 83.00 197 ALA A O 1
ATOM 1452 N N . LEU A 1 198 ? -15.138 -2.282 6.921 1.00 87.88 198 LEU A N 1
ATOM 1453 C CA . LEU A 1 198 ? -14.347 -1.088 6.592 1.00 87.88 198 LEU A CA 1
ATOM 1454 C C . LEU A 1 198 ? -15.007 0.194 7.093 1.00 87.88 198 LEU A C 1
ATOM 1456 O O . LEU A 1 198 ? -14.307 1.115 7.503 1.00 87.88 198 LEU A O 1
ATOM 1460 N N . GLU A 1 199 ? -16.336 0.267 7.105 1.00 88.81 199 GLU A N 1
ATOM 1461 C CA . GLU A 1 199 ? -17.051 1.406 7.667 1.00 88.81 199 GLU A CA 1
ATOM 1462 C C . GLU A 1 199 ? -16.823 1.532 9.180 1.00 88.81 199 GLU A C 1
ATOM 1464 O O . GLU A 1 199 ? -16.592 2.639 9.677 1.00 88.81 199 GLU A O 1
ATOM 1469 N N . ALA A 1 200 ? -16.845 0.418 9.913 1.00 84.94 200 ALA A N 1
ATOM 1470 C CA . ALA A 1 200 ? -16.532 0.409 11.338 1.00 84.94 200 ALA A CA 1
ATOM 1471 C C . ALA A 1 200 ? -15.099 0.904 11.596 1.00 84.94 200 ALA A C 1
ATOM 1473 O O . ALA A 1 200 ? -14.888 1.765 12.455 1.00 84.94 200 ALA A O 1
ATOM 1474 N N . PHE A 1 201 ? -14.131 0.432 10.801 1.00 85.62 201 PHE A N 1
ATOM 1475 C CA . PHE A 1 201 ? -12.748 0.909 10.858 1.00 85.62 201 PHE A CA 1
ATOM 1476 C C . PHE A 1 201 ? -12.650 2.405 10.533 1.00 85.62 201 PHE A C 1
ATOM 1478 O O . PHE A 1 201 ? -12.075 3.165 11.309 1.00 85.62 201 PHE A O 1
ATOM 1485 N N . ARG A 1 202 ? -13.298 2.853 9.450 1.00 87.75 202 ARG A N 1
ATOM 1486 C CA . ARG A 1 202 ? -13.392 4.259 9.035 1.00 87.75 202 ARG A CA 1
ATOM 1487 C C . ARG A 1 202 ? -13.906 5.151 10.165 1.00 87.75 202 ARG A C 1
ATOM 1489 O O . ARG A 1 202 ? -13.356 6.217 10.411 1.00 87.75 202 ARG A O 1
ATOM 1496 N N . ARG A 1 203 ? -14.968 4.759 10.873 1.00 86.69 203 ARG A N 1
ATOM 1497 C CA . ARG A 1 203 ? -15.533 5.558 11.980 1.00 86.69 203 ARG A CA 1
ATOM 1498 C C . ARG A 1 203 ? -14.570 5.706 13.160 1.00 86.69 203 ARG A C 1
ATOM 1500 O O . ARG A 1 203 ? -14.649 6.705 13.865 1.00 86.69 203 ARG A O 1
ATOM 1507 N N . ALA A 1 204 ? -13.664 4.749 13.353 1.00 83.88 204 ALA A N 1
ATOM 1508 C CA . ALA A 1 204 ? -12.664 4.789 14.416 1.00 83.88 204 ALA A CA 1
ATOM 1509 C C . ALA A 1 204 ? -11.425 5.634 14.067 1.00 83.88 204 ALA A C 1
ATOM 1511 O O . ALA A 1 204 ? -10.658 5.975 14.967 1.00 83.88 204 ALA A O 1
ATOM 1512 N N . THR A 1 205 ? -11.202 5.980 12.793 1.00 85.12 205 THR A N 1
ATOM 1513 C CA . THR A 1 205 ? -9.992 6.718 12.408 1.00 85.12 205 THR A CA 1
ATOM 1514 C C . THR A 1 205 ? -10.067 8.193 12.826 1.00 85.12 205 THR A C 1
ATOM 1516 O O . THR A 1 205 ? -11.080 8.846 12.534 1.00 85.12 205 THR A O 1
ATOM 1519 N N . PRO A 1 206 ? -9.000 8.755 13.415 1.00 82.06 206 PRO A N 1
ATOM 1520 C CA . PRO A 1 206 ? -8.948 10.162 13.800 1.00 82.06 206 PRO A CA 1
ATOM 1521 C C . PRO A 1 206 ? -9.066 11.139 12.617 1.00 82.06 206 PRO A C 1
ATOM 1523 O O . PRO A 1 206 ? -8.577 10.872 11.520 1.00 82.06 206 PRO A O 1
ATOM 1526 N N . PHE A 1 207 ? -9.645 12.315 12.875 1.00 81.31 207 PHE A N 1
ATOM 1527 C CA . PHE A 1 207 ? -9.560 13.478 11.983 1.00 81.31 207 PHE A CA 1
ATOM 1528 C C . PHE A 1 207 ? -8.295 14.298 12.267 1.00 81.31 207 PHE A C 1
ATOM 1530 O O . PHE A 1 207 ? -7.855 14.416 13.417 1.00 81.31 207 PHE A O 1
ATOM 1537 N N . ALA A 1 208 ? -7.743 14.926 11.229 1.00 75.44 208 ALA A N 1
ATOM 1538 C CA . ALA A 1 208 ? -6.738 15.968 11.374 1.00 75.44 208 ALA A CA 1
ATOM 1539 C C . ALA A 1 208 ? -7.396 17.217 11.985 1.00 75.44 208 ALA A C 1
ATOM 1541 O O . ALA A 1 208 ? -8.316 17.796 11.405 1.00 75.44 208 ALA A O 1
ATOM 1542 N N . ARG A 1 209 ? -6.941 17.626 13.178 1.00 68.06 209 ARG A N 1
ATOM 1543 C CA . ARG A 1 209 ? -7.584 18.677 13.989 1.00 68.06 209 ARG A CA 1
ATOM 1544 C C . ARG A 1 209 ? -7.665 20.024 13.269 1.00 68.06 209 ARG A C 1
ATOM 1546 O O . ARG A 1 209 ? -8.687 20.688 13.366 1.00 68.06 209 ARG A O 1
ATOM 1553 N N . GLU A 1 210 ? -6.608 20.409 12.562 1.00 68.31 210 GLU A N 1
ATOM 1554 C CA . GLU A 1 210 ? -6.510 21.731 11.932 1.00 68.31 210 GLU A CA 1
ATOM 1555 C C . GLU A 1 210 ? -7.410 21.874 10.705 1.00 68.31 210 GLU A C 1
ATOM 1557 O O . GLU A 1 210 ? -7.978 22.933 10.460 1.00 68.31 210 GLU A O 1
ATOM 1562 N N . ARG A 1 211 ? -7.556 20.791 9.937 1.00 70.25 211 ARG A N 1
ATOM 1563 C CA . ARG A 1 211 ? -8.305 20.791 8.675 1.00 70.25 211 ARG A CA 1
ATOM 1564 C C . ARG A 1 211 ? -9.722 20.245 8.828 1.00 70.25 211 ARG A C 1
ATOM 1566 O O . ARG A 1 211 ? -10.543 20.419 7.932 1.00 70.25 211 ARG A O 1
ATOM 1573 N N . GLY A 1 212 ? -10.018 19.570 9.942 1.00 78.69 212 GLY A N 1
ATOM 1574 C CA . GLY A 1 212 ? -11.292 18.882 10.158 1.00 78.69 212 GLY A CA 1
ATOM 1575 C C . GLY A 1 212 ? -11.553 17.776 9.130 1.00 78.69 212 GLY A C 1
ATOM 1576 O O . GLY A 1 212 ? -12.709 17.412 8.895 1.00 78.69 212 GLY A O 1
ATOM 1577 N N . THR A 1 213 ? -10.492 17.272 8.494 1.00 84.00 213 THR A N 1
ATOM 1578 C CA . THR A 1 213 ? -10.544 16.285 7.414 1.00 84.00 213 THR A CA 1
ATOM 1579 C C . THR A 1 213 ? -9.820 15.005 7.786 1.00 84.00 213 THR A C 1
ATOM 1581 O O . THR A 1 213 ? -8.969 14.978 8.673 1.00 84.00 213 THR A O 1
ATOM 1584 N N . ARG A 1 214 ? -10.145 13.931 7.079 1.00 84.56 214 ARG A N 1
ATOM 1585 C CA . ARG A 1 214 ? -9.391 12.679 7.080 1.00 84.56 214 ARG A CA 1
ATOM 1586 C C . ARG A 1 214 ? -9.262 12.189 5.650 1.00 84.56 214 ARG A C 1
ATOM 1588 O O . ARG A 1 214 ? -10.201 12.334 4.865 1.00 84.56 214 ARG A O 1
ATOM 1595 N N . ARG A 1 215 ? -8.099 11.641 5.317 1.00 84.69 215 ARG A N 1
ATOM 1596 C CA . ARG A 1 215 ? -7.809 11.125 3.982 1.00 84.69 215 ARG A CA 1
ATOM 1597 C C . ARG A 1 215 ? -7.640 9.620 4.026 1.00 84.69 215 ARG A C 1
ATOM 1599 O O . ARG A 1 215 ? -7.031 9.072 4.949 1.00 84.69 215 ARG A O 1
ATOM 1606 N N . TYR A 1 216 ? -8.179 8.976 3.003 1.00 86.44 216 TYR A N 1
ATOM 1607 C CA . TYR A 1 216 ? -8.084 7.545 2.815 1.00 86.44 216 TYR A CA 1
ATOM 1608 C C . TYR A 1 216 ? -7.665 7.199 1.404 1.00 86.44 216 TYR A C 1
ATOM 1610 O O . TYR A 1 216 ? -8.057 7.873 0.454 1.00 86.44 216 TYR A O 1
ATOM 1618 N N . LEU A 1 217 ? -6.978 6.070 1.286 1.00 87.62 217 LEU A N 1
ATOM 1619 C CA . LEU A 1 217 ? -6.955 5.296 0.059 1.00 87.62 217 LEU A CA 1
ATOM 1620 C C . LEU A 1 217 ? -7.921 4.126 0.222 1.00 87.62 217 LEU A C 1
ATOM 1622 O O . LEU A 1 217 ? -7.777 3.299 1.124 1.00 87.62 217 LEU A O 1
ATOM 1626 N N . VAL A 1 218 ? -8.914 4.058 -0.651 1.00 88.94 218 VAL A N 1
ATOM 1627 C CA . VAL A 1 218 ? -9.846 2.940 -0.748 1.00 88.94 218 VAL A CA 1
ATOM 1628 C C . VAL A 1 218 ? -9.430 2.098 -1.938 1.00 88.94 218 VAL A C 1
ATOM 1630 O O . VAL A 1 218 ? -9.330 2.611 -3.047 1.00 88.94 218 VAL A O 1
ATOM 1633 N N . ALA A 1 219 ? -9.240 0.804 -1.726 1.00 90.75 219 ALA A N 1
ATOM 1634 C CA . ALA A 1 219 ? -8.831 -0.111 -2.773 1.00 90.75 219 ALA A CA 1
ATOM 1635 C C . ALA A 1 219 ? -9.777 -1.293 -2.929 1.00 90.75 219 ALA A C 1
ATOM 1637 O O . ALA A 1 219 ? -10.271 -1.850 -1.941 1.00 90.75 219 ALA A O 1
ATOM 1638 N N . ARG A 1 220 ? -10.011 -1.690 -4.180 1.00 91.94 220 ARG A N 1
ATOM 1639 C CA . ARG A 1 220 ? -10.492 -3.027 -4.529 1.00 91.94 220 ARG A CA 1
ATOM 1640 C C . ARG A 1 220 ? -9.295 -3.903 -4.826 1.00 91.94 220 ARG A C 1
ATOM 1642 O O . ARG A 1 220 ? -8.286 -3.449 -5.359 1.00 91.94 220 ARG A O 1
ATOM 1649 N N . ARG A 1 221 ? -9.412 -5.169 -4.455 1.00 92.69 221 ARG A N 1
ATOM 1650 C CA . ARG A 1 221 ? -8.421 -6.193 -4.752 1.00 92.69 221 ARG A CA 1
ATOM 1651 C C . ARG A 1 221 ? -9.027 -7.150 -5.749 1.00 92.69 221 ARG A C 1
ATOM 1653 O O . ARG A 1 221 ? -10.123 -7.649 -5.514 1.00 92.69 221 ARG A O 1
ATOM 1660 N N . PHE A 1 222 ? -8.287 -7.420 -6.802 1.00 93.44 222 PHE A N 1
ATOM 1661 C CA . PHE A 1 222 ? -8.691 -8.305 -7.871 1.00 93.44 222 PHE A CA 1
ATOM 1662 C C . PHE A 1 222 ? -7.702 -9.452 -7.981 1.00 93.44 222 PHE A C 1
ATOM 1664 O O . PHE A 1 222 ? -6.512 -9.280 -7.692 1.00 93.44 222 PHE A O 1
ATOM 1671 N N . ASP A 1 223 ? -8.190 -10.620 -8.367 1.00 92.25 223 ASP A N 1
ATOM 1672 C CA . ASP A 1 223 ? -7.309 -11.685 -8.823 1.00 92.25 223 ASP A CA 1
ATOM 1673 C C . ASP A 1 223 ? -6.791 -11.397 -10.243 1.00 92.25 223 ASP A C 1
ATOM 1675 O O . ASP A 1 223 ? -7.031 -10.335 -10.821 1.00 92.25 223 ASP A O 1
ATOM 1679 N N . ARG A 1 224 ? -6.051 -12.351 -10.813 1.00 89.69 224 ARG A N 1
ATOM 1680 C CA . ARG A 1 224 ? -5.498 -12.230 -12.168 1.00 89.69 224 ARG A CA 1
ATOM 1681 C C . ARG A 1 224 ? -6.558 -12.157 -13.274 1.00 89.69 224 ARG A C 1
ATOM 1683 O O . ARG A 1 224 ? -6.243 -11.683 -14.356 1.00 89.69 224 ARG A O 1
ATOM 1690 N N . ALA A 1 225 ? -7.767 -12.672 -13.039 1.00 87.94 225 ALA A N 1
ATOM 1691 C CA . ALA A 1 225 ? -8.852 -12.618 -14.017 1.00 87.94 225 ALA A CA 1
ATOM 1692 C C . ALA A 1 225 ? -9.540 -11.240 -14.014 1.00 87.94 225 ALA A C 1
ATOM 1694 O O . ALA A 1 225 ? -10.220 -10.875 -14.973 1.00 87.94 225 ALA A O 1
ATOM 1695 N N . GLY A 1 226 ? -9.315 -10.448 -12.961 1.00 87.81 226 GLY A N 1
ATOM 1696 C CA . GLY A 1 226 ? -10.013 -9.191 -12.721 1.00 87.81 226 GLY A CA 1
ATOM 1697 C C . GLY A 1 226 ? -11.254 -9.364 -11.846 1.00 87.81 226 GLY A C 1
ATOM 1698 O O . GLY A 1 226 ? -12.044 -8.426 -11.737 1.00 87.81 226 GLY A O 1
ATOM 1699 N N . ASP A 1 227 ? -11.431 -10.521 -11.202 1.00 91.94 227 ASP A N 1
ATOM 1700 C CA . ASP A 1 227 ? -12.549 -10.752 -10.293 1.00 91.94 227 ASP A CA 1
ATOM 1701 C C . ASP A 1 227 ? -12.257 -10.135 -8.923 1.00 91.94 227 ASP A C 1
ATOM 1703 O O . ASP A 1 227 ? -11.149 -10.230 -8.391 1.00 91.94 227 ASP A O 1
ATOM 1707 N N . LEU A 1 228 ? -13.259 -9.475 -8.336 1.00 92.31 228 LEU A N 1
ATOM 1708 C CA . LEU A 1 228 ? -13.137 -8.824 -7.033 1.00 92.31 228 LEU A CA 1
ATOM 1709 C C . LEU A 1 228 ? -12.973 -9.875 -5.923 1.00 92.31 228 LEU A C 1
ATOM 1711 O O . LEU A 1 228 ? -13.895 -10.629 -5.626 1.00 92.31 228 LEU A O 1
ATOM 1715 N N . VAL A 1 229 ? -11.823 -9.866 -5.251 1.00 92.56 229 VAL A N 1
ATOM 1716 C CA . VAL A 1 229 ? -11.482 -10.805 -4.165 1.00 92.56 229 VAL A CA 1
ATOM 1717 C C . VAL A 1 229 ? -11.390 -10.150 -2.790 1.00 92.56 229 VAL A C 1
ATOM 1719 O O . VAL A 1 229 ? -11.144 -10.829 -1.793 1.00 92.56 229 VAL A O 1
ATOM 1722 N N . GLY A 1 230 ? -11.561 -8.831 -2.707 1.00 92.31 230 GLY A N 1
ATOM 1723 C CA . GLY A 1 230 ? -11.611 -8.146 -1.425 1.00 92.31 230 GLY A CA 1
ATOM 1724 C C . GLY A 1 230 ? -11.467 -6.638 -1.509 1.00 92.31 230 GLY A C 1
ATOM 1725 O O . GLY A 1 230 ? -11.400 -6.035 -2.582 1.00 92.31 230 GLY A O 1
ATOM 1726 N N . HIS A 1 231 ? -11.386 -6.029 -0.333 1.00 92.75 231 HIS A N 1
ATOM 1727 C CA . HIS A 1 231 ? -11.301 -4.586 -0.171 1.00 92.75 231 HIS A CA 1
ATOM 1728 C C . HIS A 1 231 ? -10.155 -4.209 0.755 1.00 92.75 231 HIS A C 1
ATOM 1730 O O . HIS A 1 231 ? -9.700 -5.002 1.576 1.00 92.75 231 HIS A O 1
ATOM 1736 N N . LYS A 1 232 ? -9.684 -2.975 0.636 1.00 91.44 232 LYS A N 1
ATOM 1737 C CA . LYS A 1 232 ? -8.684 -2.417 1.537 1.00 91.44 232 LYS A CA 1
ATOM 1738 C C . LYS A 1 232 ? -8.992 -0.950 1.796 1.00 91.44 232 LYS A C 1
ATOM 1740 O O . LYS A 1 232 ? -9.340 -0.217 0.875 1.00 91.44 232 LYS A O 1
ATOM 1745 N N . LEU A 1 233 ? -8.855 -0.524 3.045 1.00 90.69 233 LEU A N 1
ATOM 1746 C CA . LEU A 1 233 ? -8.943 0.877 3.442 1.00 90.69 233 LEU A CA 1
ATOM 1747 C C . LEU A 1 233 ? -7.642 1.263 4.129 1.00 90.69 233 LEU A C 1
ATOM 1749 O O . LEU A 1 233 ? -7.304 0.670 5.149 1.00 90.69 233 LEU A O 1
ATOM 1753 N N . LEU A 1 234 ? -6.922 2.239 3.584 1.00 89.44 234 LEU A N 1
ATOM 1754 C CA . LEU A 1 234 ? -5.741 2.830 4.203 1.00 89.44 234 LEU A CA 1
ATOM 1755 C C . LEU A 1 234 ? -6.099 4.213 4.724 1.00 89.44 234 LEU A C 1
ATOM 1757 O O . LEU A 1 234 ? -6.521 5.071 3.957 1.00 89.44 234 LEU A O 1
ATOM 1761 N N . TRP A 1 235 ? -5.910 4.431 6.016 1.00 88.50 235 TRP A N 1
ATOM 1762 C CA . TRP A 1 235 ? -5.960 5.744 6.638 1.00 88.50 235 TRP A CA 1
ATOM 1763 C C . TRP A 1 235 ? -4.598 6.420 6.533 1.00 88.50 235 TRP A C 1
ATOM 1765 O O . TRP A 1 235 ? -3.594 5.829 6.930 1.00 88.50 235 TRP A O 1
ATOM 1775 N N . MET A 1 236 ? -4.584 7.646 6.009 1.00 84.62 236 MET A N 1
ATOM 1776 C CA . MET A 1 236 ? -3.403 8.503 5.973 1.00 84.62 236 MET A CA 1
ATOM 1777 C C . MET A 1 236 ? -3.389 9.346 7.244 1.00 84.62 236 MET A C 1
ATOM 1779 O O . MET A 1 236 ? -4.304 10.141 7.468 1.00 84.62 236 MET A O 1
ATOM 1783 N N . SER A 1 237 ? -2.383 9.160 8.097 1.00 74.00 237 SER A N 1
ATOM 1784 C CA . SER A 1 237 ? -2.385 9.770 9.430 1.00 74.00 237 SER A CA 1
ATOM 1785 C C . SER A 1 237 ? -2.106 11.277 9.420 1.00 74.00 237 SER A C 1
ATOM 1787 O O . SER A 1 237 ? -2.377 11.947 10.419 1.00 74.00 237 SER A O 1
ATOM 1789 N N . GLU A 1 238 ? -1.568 11.800 8.306 1.00 71.62 238 GLU A N 1
ATOM 1790 C CA . GLU A 1 238 ? -1.073 13.180 8.148 1.00 71.62 238 GLU A CA 1
ATOM 1791 C C . GLU A 1 238 ? -0.141 13.597 9.303 1.00 71.62 238 GLU A C 1
ATOM 1793 O O . GLU A 1 238 ? -0.086 14.764 9.699 1.00 71.62 238 GLU A O 1
ATOM 1798 N N . ALA A 1 239 ? 0.565 12.628 9.900 1.00 64.69 239 ALA A N 1
ATOM 1799 C CA . ALA A 1 239 ? 1.302 12.819 11.138 1.00 64.69 239 ALA A CA 1
ATOM 1800 C C . ALA A 1 239 ? 2.632 13.551 10.905 1.00 64.69 239 ALA A C 1
ATOM 1802 O O . ALA A 1 239 ? 3.717 12.990 11.005 1.00 64.69 239 ALA A O 1
ATOM 1803 N N . HIS A 1 240 ? 2.548 14.844 10.606 1.00 63.94 240 HIS A N 1
ATOM 1804 C CA . HIS A 1 240 ? 3.710 15.719 10.459 1.00 63.94 240 HIS A CA 1
ATOM 1805 C C . HIS A 1 240 ? 4.099 16.411 11.774 1.00 63.94 240 HIS A C 1
ATOM 1807 O O . HIS A 1 240 ? 5.200 16.959 11.866 1.00 63.94 240 HIS A O 1
ATOM 1813 N N . GLU A 1 241 ? 3.237 16.334 12.792 1.00 66.06 241 GLU A N 1
ATOM 1814 C CA . GLU A 1 241 ? 3.404 16.953 14.109 1.00 66.06 241 GLU A CA 1
ATOM 1815 C C . GLU A 1 241 ? 3.425 15.913 15.241 1.00 66.06 241 GLU A C 1
ATOM 1817 O O . GLU A 1 241 ? 2.654 14.949 15.185 1.00 66.06 241 GLU A O 1
ATOM 1822 N N . PRO A 1 242 ? 4.184 16.130 16.334 1.00 69.75 242 PRO A N 1
ATOM 1823 C CA . PRO A 1 242 ? 4.250 15.201 17.469 1.00 69.75 242 PRO A CA 1
ATOM 1824 C C . PRO A 1 242 ? 2.881 14.782 18.032 1.00 69.75 242 PRO A C 1
ATOM 1826 O O . PRO A 1 242 ? 2.643 13.607 18.318 1.00 69.75 242 PRO A O 1
ATOM 1829 N N . ALA A 1 243 ? 1.940 15.725 18.143 1.00 72.25 243 ALA A N 1
ATOM 1830 C CA . ALA A 1 243 ? 0.593 15.442 18.636 1.00 72.25 243 ALA A CA 1
ATOM 1831 C C . ALA A 1 243 ? -0.213 14.549 17.676 1.00 72.25 243 ALA A C 1
ATOM 1833 O O . ALA A 1 243 ? -1.060 13.772 18.121 1.00 72.25 243 ALA A O 1
ATOM 1834 N N . ALA A 1 244 ? 0.027 14.651 16.365 1.00 74.88 244 ALA A N 1
ATOM 1835 C CA . ALA A 1 244 ? -0.585 13.782 15.365 1.00 74.88 244 ALA A CA 1
ATOM 1836 C C . ALA A 1 244 ? 0.006 12.367 15.411 1.00 74.88 244 ALA A C 1
ATOM 1838 O O . ALA A 1 244 ? -0.749 11.398 15.351 1.00 74.88 244 ALA A O 1
ATOM 1839 N N . VAL A 1 245 ? 1.317 12.246 15.646 1.00 78.06 245 VAL A N 1
ATOM 1840 C CA . VAL A 1 245 ? 1.995 10.952 15.820 1.00 78.06 245 VAL A CA 1
ATOM 1841 C C . VAL A 1 245 ? 1.438 10.183 17.019 1.00 78.06 245 VAL A C 1
ATOM 1843 O O . VAL A 1 245 ? 1.086 9.010 16.891 1.00 78.06 245 VAL A O 1
ATOM 1846 N N . ALA A 1 246 ? 1.276 10.843 18.171 1.00 79.50 246 ALA A N 1
ATOM 1847 C CA . ALA A 1 246 ? 0.711 10.212 19.367 1.00 79.50 246 ALA A CA 1
ATOM 1848 C C . ALA A 1 246 ? -0.715 9.679 19.131 1.00 79.50 246 ALA A C 1
ATOM 1850 O O . ALA A 1 246 ? -1.037 8.560 19.533 1.00 79.50 246 ALA A O 1
ATOM 1851 N N . ARG A 1 247 ? -1.562 10.445 18.427 1.00 80.50 247 ARG A N 1
ATOM 1852 C CA . ARG A 1 247 ? -2.918 10.002 18.055 1.00 80.50 247 ARG A CA 1
ATOM 1853 C C . ARG A 1 247 ? -2.895 8.813 17.104 1.00 80.50 247 ARG A C 1
ATOM 1855 O O . ARG A 1 247 ? -3.704 7.902 17.255 1.00 80.50 247 ARG A O 1
ATOM 1862 N N . ALA A 1 248 ? -1.983 8.820 16.140 1.00 82.81 248 ALA A N 1
ATOM 1863 C CA . ALA A 1 248 ? -1.868 7.741 15.176 1.00 82.81 248 ALA A CA 1
ATOM 1864 C C . ALA A 1 248 ? -1.431 6.429 15.843 1.00 82.81 248 ALA A C 1
ATOM 1866 O O . ALA A 1 248 ? -2.036 5.388 15.594 1.00 82.81 248 ALA A O 1
ATOM 1867 N N . TRP A 1 249 ? -0.490 6.483 16.789 1.00 85.25 249 TRP A N 1
ATOM 1868 C CA . TRP A 1 249 ? -0.144 5.322 17.612 1.00 85.25 249 TRP A CA 1
ATOM 1869 C C . TRP A 1 249 ? -1.285 4.859 18.522 1.00 85.25 249 TRP A C 1
ATOM 1871 O O . TRP A 1 249 ? -1.549 3.661 18.597 1.00 85.25 249 TRP A O 1
ATOM 1881 N N . ALA A 1 250 ? -2.004 5.784 19.165 1.00 85.56 250 ALA A N 1
ATOM 1882 C CA . ALA A 1 250 ? -3.167 5.435 19.982 1.00 85.56 250 ALA A CA 1
ATOM 1883 C C . ALA A 1 250 ? -4.258 4.730 19.156 1.00 85.56 250 ALA A C 1
ATOM 1885 O O . ALA A 1 250 ? -4.869 3.770 19.627 1.00 85.56 250 ALA A O 1
ATOM 1886 N N . PHE A 1 251 ? -4.466 5.165 17.909 1.00 86.31 251 PHE A N 1
ATOM 1887 C CA . PHE A 1 251 ? -5.358 4.494 16.969 1.00 86.31 251 PHE A CA 1
ATOM 1888 C C . PHE A 1 251 ? -4.870 3.086 16.605 1.00 86.31 251 PHE A C 1
ATOM 1890 O O . PHE A 1 251 ? -5.670 2.155 16.631 1.00 86.31 251 PHE A O 1
ATOM 1897 N N . VAL A 1 252 ? -3.574 2.898 16.318 1.00 85.06 252 VAL A N 1
ATOM 1898 C CA . VAL A 1 252 ? -3.001 1.563 16.056 1.00 85.06 252 VAL A CA 1
ATOM 1899 C C . VAL A 1 252 ? -3.237 0.624 17.243 1.00 85.06 252 VAL A C 1
ATOM 1901 O O . VAL A 1 252 ? -3.674 -0.510 17.046 1.00 85.06 252 VAL A O 1
ATOM 1904 N N . ASP A 1 253 ? -3.006 1.093 18.470 1.00 86.25 253 ASP A N 1
ATOM 1905 C CA . ASP A 1 253 ? -3.227 0.298 19.682 1.00 86.25 253 ASP A CA 1
ATOM 1906 C C . ASP A 1 253 ? -4.711 -0.061 19.865 1.00 86.25 253 ASP A C 1
ATOM 1908 O O . ASP A 1 253 ? -5.041 -1.185 20.244 1.00 86.25 253 ASP A O 1
ATOM 1912 N N . ASP A 1 254 ? -5.623 0.869 19.568 1.00 84.50 254 ASP A N 1
ATOM 1913 C CA . ASP A 1 254 ? -7.063 0.619 19.644 1.00 84.50 254 ASP A CA 1
ATOM 1914 C C . ASP A 1 254 ? -7.554 -0.355 18.570 1.00 84.50 254 ASP A C 1
ATOM 1916 O O . ASP A 1 254 ? -8.280 -1.301 18.879 1.00 84.50 254 ASP A O 1
ATOM 1920 N N . ALA A 1 255 ? -7.099 -0.189 17.327 1.00 82.81 255 ALA A N 1
ATOM 1921 C CA . ALA A 1 255 ? -7.389 -1.111 16.235 1.00 82.81 255 ALA A CA 1
ATOM 1922 C C . ALA A 1 255 ? -6.889 -2.527 16.559 1.00 82.81 255 ALA A C 1
ATOM 1924 O O . ALA A 1 255 ? -7.622 -3.497 16.351 1.00 82.81 255 ALA A O 1
ATOM 1925 N N . ARG A 1 256 ? -5.686 -2.648 17.146 1.00 81.50 256 ARG A N 1
ATOM 1926 C CA . ARG A 1 256 ? -5.135 -3.930 17.612 1.00 81.50 256 ARG A CA 1
ATOM 1927 C C . ARG A 1 256 ? -6.054 -4.619 18.622 1.00 81.50 256 ARG A C 1
ATOM 1929 O O . ARG A 1 256 ? -6.301 -5.817 18.508 1.00 81.50 256 ARG A O 1
ATOM 1936 N N . ARG A 1 257 ? -6.580 -3.865 19.593 1.00 82.44 257 ARG A N 1
ATOM 1937 C CA . ARG A 1 257 ? -7.500 -4.399 20.610 1.00 82.44 257 ARG A CA 1
ATOM 1938 C C . ARG A 1 257 ? -8.840 -4.819 20.014 1.00 82.44 257 ARG A C 1
ATOM 1940 O O . ARG A 1 257 ? -9.292 -5.926 20.281 1.00 82.44 257 ARG A O 1
ATOM 1947 N N . ARG A 1 258 ? -9.468 -3.964 19.199 1.00 79.25 258 ARG A N 1
ATOM 1948 C CA . ARG A 1 258 ? -10.805 -4.223 18.627 1.00 79.25 258 ARG A CA 1
ATOM 1949 C C . ARG A 1 258 ? -10.838 -5.427 17.700 1.00 79.25 258 ARG A C 1
ATOM 1951 O O . ARG A 1 258 ? -11.822 -6.154 17.687 1.00 79.25 258 ARG A O 1
ATOM 1958 N N . LEU A 1 259 ? -9.774 -5.616 16.927 1.00 74.62 259 LEU A N 1
ATOM 1959 C CA . LEU A 1 259 ? -9.649 -6.745 16.012 1.00 74.62 259 LEU A CA 1
ATOM 1960 C C . LEU A 1 259 ? -9.144 -8.019 16.716 1.00 74.62 259 LEU A C 1
ATOM 1962 O O . LEU A 1 259 ? -8.969 -9.036 16.054 1.00 74.62 259 LEU A O 1
ATOM 1966 N N . ALA A 1 260 ? -8.900 -7.966 18.034 1.00 76.50 260 ALA A N 1
ATOM 1967 C CA . ALA A 1 260 ? -8.344 -9.058 18.833 1.00 76.50 260 ALA A CA 1
ATOM 1968 C C . ALA A 1 260 ? -7.045 -9.632 18.236 1.00 76.50 260 ALA A C 1
ATOM 1970 O O . ALA A 1 260 ? -6.880 -10.845 18.103 1.00 76.50 260 ALA A O 1
ATOM 1971 N N . LEU A 1 261 ? -6.118 -8.747 17.845 1.00 68.94 261 LEU A N 1
ATOM 1972 C CA . LEU A 1 261 ? -4.919 -9.174 17.126 1.00 68.94 261 LEU A CA 1
ATOM 1973 C C . LEU A 1 261 ? -4.003 -9.991 18.038 1.00 68.94 261 LEU A C 1
ATOM 1975 O O . LEU A 1 261 ? -3.633 -9.502 19.110 1.00 68.94 261 LEU A O 1
ATOM 1979 N N . PRO A 1 262 ? -3.573 -11.196 17.622 1.00 66.56 262 PRO A N 1
ATOM 1980 C CA . PRO A 1 262 ? -2.591 -11.941 18.387 1.00 66.56 262 PRO A CA 1
ATOM 1981 C C . PRO A 1 262 ? -1.274 -11.160 18.432 1.00 66.56 262 PRO A C 1
ATOM 1983 O O . PRO A 1 262 ? -0.911 -10.458 17.484 1.00 66.56 262 PRO A O 1
ATOM 1986 N N . ALA A 1 263 ? -0.516 -11.319 19.519 1.00 69.25 263 ALA A N 1
ATOM 1987 C CA . ALA A 1 263 ? 0.843 -10.798 19.619 1.00 69.25 263 ALA A CA 1
ATOM 1988 C C . ALA A 1 263 ? 1.762 -11.555 18.639 1.00 69.25 263 ALA A C 1
ATOM 1990 O O . ALA A 1 263 ? 2.455 -12.511 18.999 1.00 69.25 263 ALA A O 1
ATOM 1991 N N . SER A 1 264 ? 1.739 -11.151 17.371 1.00 67.56 264 SER A N 1
ATOM 1992 C CA . SER A 1 264 ? 2.561 -11.704 16.298 1.00 67.56 264 SER A CA 1
ATOM 1993 C C . SER A 1 264 ? 4.019 -11.239 16.408 1.00 67.56 264 SER A C 1
ATOM 1995 O O . SER A 1 264 ? 4.370 -10.362 17.204 1.00 67.56 264 SER A O 1
ATOM 1997 N N . ARG A 1 265 ? 4.915 -11.825 15.605 1.00 63.34 265 ARG A N 1
ATOM 1998 C CA . ARG A 1 265 ? 6.309 -11.351 15.517 1.00 63.34 265 ARG A CA 1
ATOM 1999 C C . ARG A 1 265 ? 6.382 -9.922 14.986 1.00 63.34 265 ARG A C 1
ATOM 2001 O O . ARG A 1 265 ? 7.103 -9.116 15.562 1.00 63.34 265 ARG A O 1
ATOM 2008 N N . ALA A 1 266 ? 5.585 -9.611 13.964 1.00 64.88 266 ALA A N 1
ATOM 2009 C CA . ALA A 1 266 ? 5.462 -8.263 13.417 1.00 64.88 266 ALA A CA 1
ATOM 2010 C C . ALA A 1 266 ? 4.957 -7.273 14.477 1.00 64.88 266 ALA A C 1
ATOM 2012 O O . ALA A 1 266 ? 5.505 -6.185 14.614 1.00 64.88 266 ALA A O 1
ATOM 2013 N N . SER A 1 267 ? 3.990 -7.689 15.302 1.00 69.62 267 SER A N 1
ATOM 2014 C CA . SER A 1 267 ? 3.519 -6.907 16.447 1.00 69.62 267 SER A CA 1
ATOM 2015 C C . SER A 1 267 ? 4.639 -6.613 17.448 1.00 69.62 267 SER A C 1
ATOM 2017 O O . SER A 1 267 ? 4.821 -5.461 17.826 1.00 69.62 267 SER A O 1
ATOM 2019 N N . ARG A 1 268 ? 5.427 -7.621 17.845 1.00 73.88 268 ARG A N 1
ATOM 2020 C CA . ARG A 1 268 ? 6.565 -7.418 18.760 1.00 73.88 268 ARG A CA 1
ATOM 2021 C C . ARG A 1 268 ? 7.673 -6.562 18.147 1.00 73.88 268 ARG A C 1
ATOM 2023 O O . ARG A 1 268 ? 8.302 -5.787 18.858 1.00 73.88 268 ARG A O 1
ATOM 2030 N N . ALA A 1 269 ? 7.948 -6.711 16.853 1.00 66.19 269 ALA A N 1
ATOM 2031 C CA . ALA A 1 269 ? 8.939 -5.895 16.156 1.00 66.19 269 ALA A CA 1
ATOM 2032 C C . ALA A 1 269 ? 8.510 -4.425 16.080 1.00 66.19 269 ALA A C 1
ATOM 2034 O O . ALA A 1 269 ? 9.325 -3.549 16.357 1.00 66.19 269 ALA A O 1
ATOM 2035 N N . LEU A 1 270 ? 7.229 -4.167 15.807 1.00 72.75 270 LEU A N 1
ATOM 2036 C CA . LEU A 1 270 ? 6.654 -2.826 15.835 1.00 72.75 270 LEU A CA 1
ATOM 2037 C C . LEU A 1 270 ? 6.744 -2.200 17.233 1.00 72.75 270 LEU A C 1
ATOM 2039 O O . LEU A 1 270 ? 7.171 -1.055 17.362 1.00 72.75 270 LEU A O 1
ATOM 2043 N N . ASP A 1 271 ? 6.407 -2.963 18.277 1.00 78.62 271 ASP A N 1
ATOM 2044 C CA . ASP A 1 271 ? 6.506 -2.505 19.668 1.00 78.62 271 ASP A CA 1
ATOM 2045 C C . ASP A 1 271 ? 7.968 -2.186 20.050 1.00 78.62 271 ASP A C 1
ATOM 2047 O O . ASP A 1 271 ? 8.238 -1.151 20.663 1.00 78.62 271 ASP A O 1
ATOM 2051 N N . ARG A 1 272 ? 8.934 -3.012 19.615 1.00 73.88 272 ARG A N 1
ATOM 2052 C CA . ARG A 1 272 ? 10.374 -2.753 19.810 1.00 73.88 272 ARG A CA 1
ATOM 2053 C C . ARG A 1 272 ? 10.837 -1.481 19.103 1.00 73.88 272 ARG A C 1
ATOM 2055 O O . ARG A 1 272 ? 11.486 -0.652 19.739 1.00 73.88 272 ARG A O 1
ATOM 2062 N N . LEU A 1 273 ? 10.474 -1.298 17.833 1.00 69.19 273 LEU A N 1
ATOM 2063 C CA . LEU A 1 273 ? 10.802 -0.087 17.072 1.00 69.19 273 LEU A CA 1
ATOM 2064 C C . LEU A 1 273 ? 10.257 1.169 17.743 1.00 69.19 273 LEU A C 1
ATOM 2066 O O . LEU A 1 273 ? 10.999 2.122 17.971 1.00 69.19 273 LEU A O 1
ATOM 2070 N N . ARG A 1 274 ? 8.981 1.134 18.133 1.00 76.00 274 ARG A N 1
ATOM 2071 C CA . ARG A 1 274 ? 8.337 2.233 18.853 1.00 76.00 274 ARG A CA 1
ATOM 2072 C C . ARG A 1 274 ? 9.039 2.541 20.176 1.00 76.00 274 ARG A C 1
ATOM 2074 O O . ARG A 1 274 ? 9.151 3.706 20.532 1.00 76.00 274 ARG A O 1
ATOM 2081 N N . SER A 1 275 ? 9.519 1.526 20.900 1.00 74.81 275 SER A N 1
ATOM 2082 C CA . SER A 1 275 ? 10.216 1.733 22.178 1.00 74.81 275 SER A CA 1
ATOM 2083 C C . SER A 1 275 ? 11.617 2.340 22.031 1.00 74.81 275 SER A C 1
ATOM 2085 O O . SER A 1 275 ? 12.021 3.128 22.882 1.00 74.81 275 SER A O 1
ATOM 2087 N N . ARG A 1 276 ? 12.341 2.010 20.948 1.00 67.12 276 ARG A N 1
ATOM 2088 C CA . ARG A 1 276 ? 13.660 2.589 20.636 1.00 67.12 276 ARG A CA 1
ATOM 2089 C C . ARG A 1 276 ? 13.549 4.058 20.217 1.00 67.12 276 ARG A C 1
ATOM 2091 O O . ARG A 1 276 ? 14.398 4.867 20.567 1.00 67.12 276 ARG A O 1
ATOM 2098 N N . TRP A 1 277 ? 12.479 4.406 19.509 1.00 64.56 277 TRP A N 1
ATOM 2099 C CA . TRP A 1 277 ? 12.256 5.735 18.947 1.00 64.56 277 TRP A CA 1
ATOM 2100 C C . TRP A 1 277 ? 11.267 6.514 19.822 1.00 64.56 277 TRP A C 1
ATOM 2102 O O . TRP A 1 277 ? 10.131 6.784 19.439 1.00 64.56 277 TRP A O 1
ATOM 2112 N N . SER A 1 278 ? 11.707 6.841 21.042 1.00 54.19 278 SER A N 1
ATOM 2113 C CA . SER A 1 278 ? 10.901 7.527 22.065 1.00 54.19 278 SER A CA 1
ATOM 2114 C C . SER A 1 278 ? 10.596 8.991 21.731 1.00 54.19 278 SER A C 1
ATOM 2116 O O . SER A 1 278 ? 9.673 9.569 22.309 1.00 54.19 278 SER A O 1
ATOM 2118 N N . HIS A 1 279 ? 11.331 9.590 20.785 1.00 59.91 279 HIS A N 1
ATOM 2119 C CA . HIS A 1 279 ? 11.050 10.936 20.307 1.00 59.91 279 HIS A CA 1
ATOM 2120 C C . HIS A 1 279 ? 9.931 10.901 19.243 1.00 59.91 279 HIS A C 1
ATOM 2122 O O . HIS A 1 279 ? 10.140 10.363 18.151 1.00 59.91 279 HIS A O 1
ATOM 2128 N N . PRO A 1 280 ? 8.750 11.503 19.496 1.00 53.22 280 PRO A N 1
ATOM 2129 C CA . PRO A 1 280 ? 7.578 11.380 18.620 1.00 53.22 280 PRO A CA 1
ATOM 2130 C C . PRO A 1 280 ? 7.784 11.928 17.207 1.00 53.22 280 PRO A C 1
ATOM 2132 O O . PRO A 1 280 ? 6.995 11.640 16.319 1.00 53.22 280 PRO A O 1
ATOM 2135 N N . ALA A 1 281 ? 8.806 12.758 16.995 1.00 56.31 281 ALA A N 1
ATOM 2136 C CA . ALA A 1 281 ? 9.074 13.353 15.693 1.00 56.31 281 ALA A CA 1
ATOM 2137 C C . ALA A 1 281 ? 9.770 12.393 14.719 1.00 56.31 281 ALA A C 1
ATOM 2139 O O . ALA A 1 281 ? 9.766 12.680 13.531 1.00 56.31 281 ALA A O 1
ATOM 2140 N N . SER A 1 282 ? 10.350 11.290 15.195 1.00 66.38 282 SER A N 1
ATOM 2141 C CA . SER A 1 282 ? 11.368 10.562 14.435 1.00 66.38 282 SER A CA 1
ATOM 2142 C C . SER A 1 282 ? 10.840 9.261 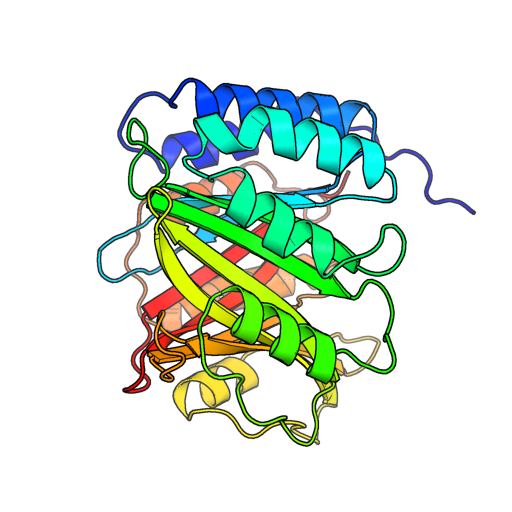13.807 1.00 66.38 282 SER A C 1
ATOM 2144 O O . SER A 1 282 ? 11.283 8.896 12.724 1.00 66.38 282 SER A O 1
ATOM 2146 N N . LEU A 1 283 ? 9.840 8.604 14.416 1.00 72.00 283 LEU A N 1
ATOM 2147 C CA . LEU A 1 283 ? 9.151 7.413 13.888 1.00 72.00 283 LEU A CA 1
ATOM 2148 C C . LEU A 1 283 ? 7.632 7.568 14.041 1.00 72.00 283 LEU A C 1
ATOM 2150 O O . LEU A 1 283 ? 7.125 7.702 15.158 1.00 72.00 283 LEU A O 1
ATOM 2154 N N . TYR A 1 284 ? 6.887 7.495 12.940 1.00 72.69 284 TYR A N 1
ATOM 2155 C CA . TYR A 1 284 ? 5.432 7.638 12.979 1.00 72.69 284 TYR A CA 1
ATOM 2156 C C . TYR A 1 284 ? 4.721 6.713 11.991 1.00 72.69 284 TYR A C 1
ATOM 2158 O O . TYR A 1 284 ? 5.256 6.421 10.920 1.00 72.69 284 TYR A O 1
ATOM 2166 N N . PRO A 1 285 ? 3.511 6.233 12.331 1.00 78.50 285 PRO A N 1
ATOM 2167 C CA . PRO A 1 285 ? 2.709 5.456 11.405 1.00 78.50 285 PRO A CA 1
ATOM 2168 C C . PRO A 1 285 ? 2.131 6.415 10.360 1.00 78.50 285 PRO A C 1
ATOM 2170 O O . PRO A 1 285 ? 1.215 7.180 10.657 1.00 78.50 285 PRO A O 1
ATOM 2173 N N . ASP A 1 286 ? 2.697 6.408 9.157 1.00 77.00 286 ASP A N 1
ATOM 2174 C CA . ASP A 1 286 ? 2.294 7.263 8.032 1.00 77.00 286 ASP A CA 1
ATOM 2175 C C . ASP A 1 286 ? 0.942 6.797 7.474 1.00 77.00 286 ASP A C 1
ATOM 2177 O O . ASP A 1 286 ? 0.010 7.582 7.288 1.00 77.00 286 ASP A O 1
ATOM 2181 N N . LEU A 1 287 ? 0.790 5.475 7.330 1.00 82.38 287 LEU A N 1
ATOM 2182 C CA . LEU A 1 287 ? -0.448 4.842 6.886 1.00 82.38 287 LEU A CA 1
ATOM 2183 C C . LEU A 1 287 ? -0.826 3.675 7.801 1.00 82.38 287 LEU A C 1
ATOM 2185 O O . LEU A 1 287 ? 0.027 2.913 8.260 1.00 82.38 287 LEU A O 1
ATOM 2189 N N . VAL A 1 288 ? -2.124 3.466 8.001 1.00 84.44 288 VAL A N 1
ATOM 2190 C CA . VAL A 1 288 ? -2.650 2.254 8.645 1.00 84.44 288 VAL A CA 1
ATOM 2191 C C . VAL A 1 288 ? -3.737 1.668 7.764 1.00 84.44 288 VAL A C 1
ATOM 2193 O O . VAL A 1 288 ? -4.707 2.356 7.455 1.00 84.44 288 VAL A O 1
ATOM 2196 N N . SER A 1 289 ? -3.600 0.406 7.357 1.00 87.69 289 SER A N 1
ATOM 2197 C CA . SER A 1 289 ? -4.580 -0.263 6.508 1.00 87.69 289 SER A CA 1
ATOM 2198 C C . SER A 1 289 ? -5.292 -1.413 7.181 1.00 87.69 289 SER A C 1
ATOM 2200 O O . SER A 1 289 ? -4.657 -2.191 7.886 1.00 87.69 289 SER A O 1
ATOM 2202 N N . LEU A 1 290 ? -6.576 -1.562 6.867 1.00 87.06 290 LEU A N 1
ATOM 2203 C CA . LEU A 1 290 ? -7.345 -2.780 7.086 1.00 87.06 290 LEU A CA 1
ATOM 2204 C C . LEU A 1 290 ? -7.682 -3.408 5.731 1.00 87.06 290 LEU A C 1
ATOM 2206 O O . LEU A 1 290 ? -8.230 -2.745 4.847 1.00 87.06 290 LEU A O 1
ATOM 2210 N N . ASP A 1 291 ? -7.360 -4.685 5.589 1.00 87.75 291 ASP A N 1
ATOM 2211 C CA . ASP A 1 291 ? -7.596 -5.494 4.402 1.00 87.75 291 ASP A CA 1
ATOM 2212 C C . ASP A 1 291 ? -8.700 -6.509 4.729 1.00 87.75 291 ASP A C 1
ATOM 2214 O O . ASP A 1 291 ? -8.627 -7.186 5.756 1.00 87.75 291 ASP A O 1
ATOM 2218 N N . LEU A 1 292 ? -9.698 -6.627 3.854 1.00 86.50 292 LEU A N 1
ATOM 2219 C CA . LEU A 1 292 ? -10.778 -7.611 3.927 1.00 86.50 292 LEU A CA 1
ATOM 2220 C C . LEU A 1 292 ? -10.730 -8.564 2.730 1.00 86.50 292 LEU A C 1
ATOM 2222 O O . LEU A 1 292 ? -10.250 -8.185 1.654 1.00 86.50 292 LEU A O 1
ATOM 2226 N N . ASP A 1 293 ? -11.256 -9.772 2.904 1.00 88.25 293 ASP A N 1
ATOM 2227 C CA . ASP A 1 293 ? -11.576 -10.671 1.793 1.00 88.25 293 ASP A CA 1
ATOM 2228 C C . ASP A 1 293 ? -12.933 -10.330 1.152 1.00 88.25 293 ASP A C 1
ATOM 2230 O O . ASP A 1 293 ? -13.552 -9.299 1.442 1.00 88.25 293 ASP A O 1
ATOM 2234 N N . ARG A 1 294 ? -13.370 -11.184 0.222 1.00 88.19 294 ARG A N 1
ATOM 2235 C CA . ARG A 1 294 ? -14.653 -11.064 -0.480 1.00 88.19 294 ARG A CA 1
ATOM 2236 C C . ARG A 1 294 ? -15.865 -11.190 0.453 1.00 88.19 294 ARG A C 1
ATOM 2238 O O . ARG A 1 294 ? -16.910 -10.631 0.147 1.00 88.19 294 ARG A O 1
ATOM 2245 N N . ASP A 1 295 ? -15.706 -11.898 1.571 1.00 87.25 295 ASP A N 1
ATOM 2246 C CA . ASP A 1 295 ? -16.746 -12.218 2.553 1.00 87.25 295 ASP A CA 1
ATOM 2247 C C . ASP A 1 295 ? -16.690 -11.240 3.754 1.00 87.25 295 ASP A C 1
ATOM 2249 O O . ASP A 1 295 ? -17.220 -11.504 4.838 1.00 87.25 295 ASP A O 1
ATOM 2253 N N . GLU A 1 296 ? -16.031 -10.091 3.549 1.00 87.19 296 GLU A N 1
ATOM 2254 C CA . GLU A 1 296 ? -15.789 -9.012 4.511 1.00 87.19 296 GLU A CA 1
ATOM 2255 C C . GLU A 1 296 ? -15.031 -9.432 5.783 1.00 87.19 296 GLU A C 1
ATOM 2257 O O . GLU A 1 296 ? -15.033 -8.701 6.779 1.00 87.19 296 GLU A O 1
ATOM 2262 N N . GLN A 1 297 ? -14.334 -10.571 5.763 1.00 84.44 297 GLN A N 1
ATOM 2263 C CA . GLN A 1 297 ? -13.527 -11.008 6.896 1.00 84.44 297 GLN A CA 1
ATOM 2264 C C . GLN A 1 297 ? -12.190 -10.259 6.926 1.00 84.44 297 GLN A C 1
ATOM 2266 O O . GLN A 1 297 ? -11.529 -10.127 5.888 1.00 84.44 297 GLN A O 1
ATOM 2271 N N . PRO A 1 298 ? -11.749 -9.767 8.100 1.00 81.25 298 PRO A N 1
ATOM 2272 C CA . PRO A 1 298 ? -10.439 -9.149 8.245 1.00 81.25 298 PRO A CA 1
ATOM 2273 C C . PRO A 1 298 ? -9.311 -10.112 7.868 1.00 81.25 298 PRO A C 1
ATOM 2275 O O . PRO A 1 298 ? -9.064 -11.107 8.544 1.00 81.25 298 PRO A O 1
ATOM 2278 N N . LEU A 1 299 ? -8.581 -9.771 6.809 1.00 77.44 299 LEU A N 1
ATOM 2279 C CA . LEU A 1 299 ? -7.378 -10.484 6.393 1.00 77.44 299 LEU A CA 1
ATOM 2280 C C . LEU A 1 299 ? -6.129 -9.940 7.073 1.00 77.44 299 LEU A C 1
ATOM 2282 O O . LEU A 1 299 ? -5.201 -10.700 7.338 1.00 77.44 299 LEU A O 1
ATOM 2286 N N . GLY A 1 300 ? -6.074 -8.625 7.299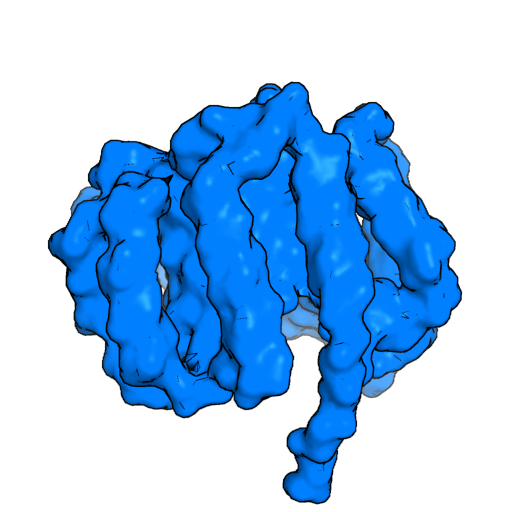 1.00 78.06 300 GLY A N 1
ATOM 2287 C CA . GLY A 1 300 ? -4.830 -7.966 7.672 1.00 78.06 300 GLY A CA 1
ATOM 2288 C C . GLY A 1 300 ? -4.991 -6.545 8.193 1.00 78.06 300 GLY A C 1
ATOM 2289 O O . GLY A 1 300 ? -5.740 -5.762 7.627 1.00 78.06 300 GLY A O 1
ATOM 2290 N N . LEU A 1 301 ? -4.223 -6.187 9.222 1.00 81.19 301 LEU A N 1
ATOM 2291 C CA . LEU A 1 301 ? -3.957 -4.820 9.648 1.00 81.19 301 LEU A CA 1
ATOM 2292 C C . LEU A 1 301 ? -2.492 -4.551 9.309 1.00 81.19 301 LEU A C 1
ATOM 2294 O O . LEU A 1 301 ? -1.614 -5.237 9.830 1.00 81.19 301 LEU A O 1
ATOM 2298 N N . THR A 1 302 ? -2.214 -3.591 8.434 1.00 81.50 302 THR A N 1
ATOM 2299 C CA . THR A 1 302 ? -0.839 -3.214 8.072 1.00 81.50 302 THR A CA 1
ATOM 2300 C C . THR A 1 302 ? -0.547 -1.812 8.574 1.00 81.50 302 THR A C 1
ATOM 2302 O O . THR A 1 302 ? -1.325 -0.894 8.336 1.00 81.50 302 THR A O 1
ATOM 2305 N N . VAL A 1 303 ? 0.578 -1.642 9.261 1.00 79.31 303 VAL A N 1
ATOM 2306 C CA . VAL A 1 303 ? 1.062 -0.345 9.735 1.00 79.31 303 VAL A CA 1
ATOM 2307 C C . VAL A 1 303 ? 2.289 0.019 8.913 1.00 79.31 303 VAL A C 1
ATOM 2309 O O . VAL A 1 303 ? 3.304 -0.676 8.945 1.00 79.31 303 VAL A O 1
ATOM 2312 N N . TYR A 1 304 ? 2.178 1.094 8.147 1.00 78.62 304 TYR A N 1
ATOM 2313 C CA . TYR A 1 304 ? 3.270 1.675 7.379 1.00 78.62 304 TYR A CA 1
ATOM 2314 C C . TYR A 1 304 ? 3.923 2.723 8.259 1.00 78.62 304 TYR A C 1
ATOM 2316 O O . TYR A 1 304 ? 3.245 3.632 8.736 1.00 78.62 304 TYR A O 1
ATOM 2324 N N . VAL A 1 305 ? 5.216 2.568 8.515 1.00 71.88 305 VAL A N 1
ATOM 2325 C CA . VAL A 1 305 ? 5.941 3.426 9.441 1.00 71.88 305 VAL A CA 1
ATOM 2326 C C . VAL A 1 305 ? 7.011 4.168 8.664 1.00 71.88 305 VAL A C 1
ATOM 2328 O O . VAL A 1 305 ? 7.831 3.562 7.975 1.00 71.88 305 VAL A O 1
ATOM 2331 N N . SER A 1 306 ? 7.003 5.487 8.788 1.00 71.69 306 SER A N 1
ATOM 2332 C CA . SER A 1 306 ? 7.995 6.344 8.157 1.00 71.69 306 SER A CA 1
ATOM 2333 C C . SER A 1 306 ? 8.890 6.961 9.223 1.00 71.69 306 SER A C 1
ATOM 2335 O O . SER A 1 306 ? 8.472 7.229 10.354 1.00 71.69 306 SER A O 1
ATOM 2337 N N . LEU A 1 307 ? 10.145 7.182 8.841 1.00 65.69 307 LEU A N 1
ATOM 2338 C CA . LEU A 1 307 ? 11.102 7.931 9.645 1.00 65.69 307 LEU A CA 1
ATOM 2339 C C . LEU A 1 307 ? 11.125 9.381 9.180 1.00 65.69 307 LEU A C 1
ATOM 2341 O O . LEU A 1 307 ? 11.391 9.630 7.999 1.00 65.69 307 LEU A O 1
ATOM 2345 N N . LYS A 1 308 ? 10.920 10.322 10.102 1.00 61.12 308 LYS A N 1
ATOM 2346 C CA . LYS A 1 308 ? 11.267 11.728 9.868 1.00 61.12 308 LYS A CA 1
ATOM 2347 C C . LYS A 1 308 ? 12.717 11.933 10.303 1.00 61.12 308 LYS A C 1
ATOM 2349 O O . LYS A 1 308 ? 13.057 11.608 11.440 1.00 61.12 308 LYS A O 1
ATOM 2354 N N . GLY A 1 309 ? 13.538 12.433 9.381 1.00 48.12 309 GLY A N 1
ATOM 2355 C CA . GLY A 1 309 ? 14.758 13.163 9.726 1.00 48.12 309 GLY A CA 1
ATOM 2356 C C . GLY A 1 309 ? 14.380 14.588 10.084 1.00 48.12 309 GLY A C 1
ATOM 2357 O O . GLY A 1 309 ? 13.451 15.110 9.419 1.00 48.12 309 GLY A O 1
#

Foldseek 3Di:
DDPDDDDDDLVLLVLLVVLQCLLADDPADPLSVVVSVVQSVCVNVVFKFKWKKWWLFAPQAGHIKIKIKGDQPVVVVLVVCVVSCVQLLADPLNSCLLCVLDDPPFWMWMWMFICRHGPDRTQKIKIKTFGPDQDVPLLVSQCSSCVSLQAHRDDDDFQWGFTMKMFIDGNNHTFKIKTKTKHKDAPPDGRDDDDPLVVVLVVLQDADPVVNIWMWIKMFMAGSHHHTWWIKIKTFQVPQDLVSQVSQVVSVVVVCVVLVGPCRSSNVSVVVSCVVCVPSNFKGQRMWMFIATPVRHTRTIMTIMGTDD

Sequence (309 aa):
AAWGSAVSDPSAVADLLEAAAACATAPLSPGWRELVDLSVAAREAARFKVDVSFSLLGIGESGARLSVNDKGEEVAFRERLREVAPSLGLAEPQLDAMLGVSPPGVVQTTLGVKWPDAGGAPSRVTLYHEELFRAADGAALIAEVFHRFGARPPEPRSGVEPGAVAVDIHREQVVGLKDYWIATEKSAAPTVALPKALEAFRRATPFARERGTRRYLVARRFDRAGDLVGHKLLWMSEAHEPAAVARAWAFVDDARRRLALPASRASRALDRLRSRWSHPASLYPDLVSLDLDRDEQPLGLTVYVSLKG

pLDDT: mean 71.5, std 15.4, range [21.53, 93.44]